Protein AF-A0A7W1SU39-F1 (afdb_monomer_lite)

Secondary structure (DSSP, 8-state):
---PPP-PPPPS-SSSTTS----TTSSSTTTTTTTTS-SHHHHHHHHHHHHHHHHHHHHHH-GGG--TTHHHHHHHHHHHIIIIITHHHHHHHHHHHHTT---HHHHHHHHHHHHHHHHHHHHHHSGGGSTT------SS-----GGG---HHHHHHHHHHHHHHHHHHHHT-STTHHHHHHHHHHHHHHHHHHHHHHHHHHHHHHHHTT--HHHHHHHHHHHHHHT-TTTHHHHHHHHHHHHHHHHHHTT----SHHHHHHHTT----PPPIIIIIS-S--------PPP----S-----------------

Foldseek 3Di:
DDDDDDDDDDDPPPPPPPDDDDPPPPPPVPVVPPLPDDLPVLVVLLVLLCVLLVVLLCCQPDLVNQAQCNLVSLLVSLVCSLVVSLVVLLVVLVVCVVVVFFFLSVLLNVLLCLLSVLQVCLCPPAPCVGGPDTDDDDPDDDPDQLSNDRSSSLSSVSSSLQSLLVSLLSVQDFPLSVVLSVVNGVVRRVLVVVLLVVLVVQLCVCVVVVNDNSRSSSRSSVSSSVSNCSVVSSCSSVVQVVVQVVCVVVVHHDDHNVCVVVVVPDPDDDDDCQVTVDVNDDDDPDDDDDDPPCPPDDDDDDDDDDDDDDDDD

Radius of gyration: 33.9 Å; chains: 1; bounding box: 88×56×112 Å

Structure (mmCIF, N/CA/C/O backbone):
data_AF-A0A7W1SU39-F1
#
_entry.id   AF-A0A7W1SU39-F1
#
loop_
_atom_site.group_PDB
_atom_site.id
_atom_site.type_symbol
_atom_site.label_atom_id
_atom_site.label_alt_id
_atom_site.label_comp_id
_atom_site.label_asym_id
_atom_site.label_entity_id
_atom_site.label_seq_id
_atom_site.pdbx_PDB_ins_code
_atom_site.Cartn_x
_atom_site.Cartn_y
_atom_site.Cartn_z
_atom_site.occupancy
_atom_site.B_iso_or_equiv
_atom_site.auth_seq_id
_atom_site.auth_comp_id
_atom_site.auth_asym_id
_atom_site.auth_atom_id
_atom_site.pdbx_PDB_model_num
ATOM 1 N N . MET A 1 1 ? -44.848 -25.360 27.909 1.00 37.50 1 MET A N 1
ATOM 2 C CA . MET A 1 1 ? -45.010 -25.822 26.515 1.00 37.50 1 MET A CA 1
ATOM 3 C C . MET A 1 1 ? -45.671 -24.681 25.751 1.00 37.50 1 MET A C 1
ATOM 5 O O . MET A 1 1 ? -46.805 -24.371 26.077 1.00 37.50 1 MET A O 1
ATOM 9 N N . THR A 1 2 ? -44.913 -23.779 25.107 1.00 33.47 2 THR A N 1
ATOM 10 C CA . THR A 1 2 ? -44.584 -23.793 23.651 1.00 33.47 2 THR A CA 1
ATOM 11 C C . THR A 1 2 ? -45.838 -24.013 22.781 1.00 33.47 2 THR A C 1
ATOM 13 O O . THR A 1 2 ? -46.543 -24.984 23.004 1.00 33.47 2 THR A O 1
ATOM 16 N N . ALA A 1 3 ? -46.211 -23.180 21.800 1.00 34.00 3 ALA A N 1
ATOM 17 C CA . ALA A 1 3 ? -45.408 -22.365 20.887 1.00 34.00 3 ALA A CA 1
ATOM 18 C C . ALA A 1 3 ? -46.186 -21.162 20.288 1.00 34.00 3 ALA A C 1
ATOM 20 O O . ALA A 1 3 ? -47.413 -21.167 20.216 1.00 34.00 3 ALA A O 1
ATOM 21 N N . GLN A 1 4 ? -45.422 -20.158 19.842 1.00 38.84 4 GLN A N 1
ATOM 22 C CA . GLN A 1 4 ? -45.818 -19.022 18.998 1.00 38.84 4 GLN A CA 1
ATOM 23 C C . GLN A 1 4 ? -45.916 -19.405 17.500 1.00 38.84 4 GLN A C 1
ATOM 25 O O . GLN A 1 4 ? -45.365 -20.434 17.106 1.00 38.84 4 GLN A O 1
ATOM 30 N N . PRO A 1 5 ? -46.582 -18.572 16.668 1.00 41.00 5 PRO A N 1
ATOM 31 C CA . PRO A 1 5 ? -46.883 -18.849 15.263 1.00 41.00 5 PRO A CA 1
ATOM 32 C C . PRO A 1 5 ? -45.758 -18.468 14.284 1.00 41.00 5 PRO A C 1
ATOM 34 O O . PRO A 1 5 ? -44.927 -17.603 14.555 1.00 41.00 5 PRO A O 1
ATOM 37 N N . MET A 1 6 ? -45.792 -19.116 13.116 1.00 39.16 6 MET A N 1
ATOM 38 C CA . MET A 1 6 ? -44.938 -18.884 11.948 1.00 39.16 6 MET A CA 1
ATOM 39 C C . MET A 1 6 ? -45.165 -17.493 11.338 1.00 39.16 6 MET A C 1
ATOM 41 O O . MET A 1 6 ? -46.281 -17.158 10.946 1.00 39.16 6 MET A O 1
ATOM 45 N N . THR A 1 7 ? -44.083 -16.742 11.140 1.00 35.97 7 THR A N 1
ATOM 46 C CA . THR A 1 7 ? -43.992 -15.693 10.118 1.00 35.97 7 THR A CA 1
ATOM 47 C C . THR A 1 7 ? -42.809 -16.004 9.208 1.00 35.97 7 THR A C 1
ATOM 49 O O . THR A 1 7 ? -41.657 -16.065 9.632 1.00 35.97 7 THR A O 1
ATOM 52 N N . ALA A 1 8 ? -43.126 -16.269 7.942 1.00 38.09 8 ALA A N 1
ATOM 53 C CA . ALA A 1 8 ? -42.170 -16.517 6.878 1.00 38.09 8 ALA A CA 1
ATOM 54 C C . ALA A 1 8 ? -41.384 -15.233 6.562 1.00 38.09 8 ALA A C 1
ATOM 56 O O . ALA A 1 8 ? -41.978 -14.191 6.284 1.00 38.09 8 ALA A O 1
ATOM 57 N N . GLN A 1 9 ? -40.053 -15.314 6.597 1.00 36.25 9 GLN A N 1
ATOM 58 C CA . GLN A 1 9 ? -39.165 -14.302 6.027 1.00 36.25 9 GLN A CA 1
ATOM 59 C C . GLN A 1 9 ? -38.840 -14.658 4.567 1.00 36.25 9 GLN A C 1
ATOM 61 O O . GLN A 1 9 ? -38.656 -15.840 4.268 1.00 36.25 9 GLN A O 1
ATOM 66 N N . PRO A 1 10 ? -38.720 -13.671 3.663 1.00 37.91 10 PRO A N 1
ATOM 67 C CA . PRO A 1 10 ? -38.223 -13.905 2.315 1.00 37.91 10 PRO A CA 1
ATOM 68 C C . PRO A 1 10 ? -36.715 -14.201 2.350 1.00 37.91 10 PRO A C 1
ATOM 70 O O . PRO A 1 10 ? -35.937 -13.528 3.032 1.00 37.91 10 PRO A O 1
ATOM 73 N N . THR A 1 11 ? -36.318 -15.244 1.630 1.00 35.75 11 THR A N 1
ATOM 74 C CA . THR A 1 11 ? -34.966 -15.804 1.551 1.00 35.75 11 THR A CA 1
ATOM 75 C C . THR A 1 11 ? -34.014 -14.880 0.789 1.00 35.75 11 THR A C 1
ATOM 77 O O . THR A 1 11 ? -34.265 -14.518 -0.356 1.00 35.75 11 THR A O 1
ATOM 80 N N . LYS A 1 12 ? -32.887 -14.531 1.419 1.00 39.50 12 LYS A N 1
ATOM 81 C CA . LYS A 1 12 ? -31.779 -13.709 0.889 1.00 39.50 12 LYS A CA 1
ATOM 82 C C . LYS A 1 12 ? -30.912 -14.412 -0.180 1.00 39.50 12 LYS A C 1
ATOM 84 O O . LYS A 1 12 ? -29.760 -14.038 -0.353 1.00 39.50 12 LYS A O 1
ATOM 89 N N . ASP A 1 13 ? -31.434 -15.415 -0.879 1.00 40.03 13 ASP A N 1
ATOM 90 C CA . ASP A 1 13 ? -30.600 -16.391 -1.604 1.00 40.03 13 ASP A CA 1
ATOM 91 C C . ASP A 1 13 ? -30.455 -16.132 -3.119 1.00 40.03 13 ASP A C 1
ATOM 93 O O . ASP A 1 13 ? -29.700 -16.821 -3.794 1.00 40.03 13 ASP A O 1
ATOM 97 N N . GLU A 1 14 ? -31.128 -15.121 -3.685 1.00 42.22 14 GLU A N 1
ATOM 98 C CA . GLU A 1 14 ? -31.076 -14.869 -5.142 1.00 42.22 14 GLU A CA 1
ATOM 99 C C . GLU A 1 14 ? -30.127 -13.742 -5.582 1.00 42.22 14 GLU A C 1
ATOM 101 O O . GLU A 1 14 ? -29.794 -13.646 -6.761 1.00 42.22 14 GLU A O 1
ATOM 106 N N . SER A 1 15 ? -29.617 -12.910 -4.669 1.00 37.06 15 SER A N 1
ATOM 107 C CA . SER A 1 15 ? -28.679 -11.829 -5.028 1.00 37.06 15 SER A CA 1
ATOM 108 C C . SER A 1 15 ? -27.195 -12.227 -4.999 1.00 37.06 15 SER A C 1
ATOM 110 O O . SER A 1 15 ? -26.357 -11.437 -5.431 1.00 37.06 15 SER A O 1
ATOM 112 N N . ASP A 1 16 ? -26.865 -13.440 -4.544 1.00 37.00 16 ASP A N 1
ATOM 113 C CA . ASP A 1 16 ? -25.484 -13.950 -4.459 1.00 37.00 16 ASP A CA 1
ATOM 114 C C . ASP A 1 16 ? -25.064 -14.820 -5.665 1.00 37.00 16 ASP A C 1
ATOM 116 O O . ASP A 1 16 ? -23.914 -15.252 -5.750 1.00 37.00 16 ASP A O 1
ATOM 120 N N . LEU A 1 17 ? -25.947 -15.042 -6.647 1.00 39.97 17 LEU A N 1
ATOM 121 C CA . LEU A 1 17 ? -25.702 -15.996 -7.741 1.00 39.97 17 LEU A CA 1
ATOM 122 C C . LEU A 1 17 ? -25.043 -15.403 -9.003 1.00 39.97 17 LEU A C 1
ATOM 124 O O . LEU A 1 17 ? -24.878 -16.105 -9.998 1.00 39.97 17 LEU A O 1
ATOM 128 N N . ALA A 1 18 ? -24.632 -14.131 -8.988 1.00 33.94 18 ALA A N 1
ATOM 129 C CA . ALA A 1 18 ? -24.076 -13.465 -10.171 1.00 33.94 18 ALA A CA 1
ATOM 130 C C . ALA A 1 18 ? -22.712 -12.791 -9.954 1.00 33.94 18 ALA A C 1
ATOM 132 O O . ALA A 1 18 ? -22.425 -11.799 -10.610 1.00 33.94 18 ALA A O 1
ATOM 133 N N . ILE A 1 19 ? -21.840 -13.317 -9.085 1.00 38.50 19 ILE A N 1
ATOM 134 C CA . ILE A 1 19 ? -20.383 -13.114 -9.197 1.00 38.50 19 ILE A CA 1
ATOM 135 C C . ILE A 1 19 ? -19.704 -14.437 -8.830 1.00 38.50 19 ILE A C 1
ATOM 137 O O . ILE A 1 19 ? -19.861 -14.933 -7.719 1.00 38.50 19 ILE A O 1
ATOM 141 N N . GLY A 1 20 ? -18.985 -15.007 -9.801 1.00 32.09 20 GLY A N 1
ATOM 142 C CA . GLY A 1 20 ? -18.382 -16.337 -9.761 1.00 32.09 20 GLY A CA 1
ATOM 143 C C . GLY A 1 20 ? -17.690 -16.690 -8.444 1.00 32.09 20 GLY A C 1
ATOM 144 O O . GLY A 1 20 ? -16.955 -15.896 -7.854 1.00 32.09 20 GLY A O 1
ATOM 145 N N . GLY A 1 21 ? -17.962 -17.919 -8.010 1.00 37.94 21 GLY A N 1
ATOM 146 C CA . GLY A 1 21 ? -17.537 -18.481 -6.746 1.00 37.94 21 GLY A CA 1
ATOM 147 C C . GLY A 1 21 ? -16.024 -18.582 -6.600 1.00 37.94 21 GLY A C 1
ATOM 148 O O . GLY A 1 21 ? -15.355 -19.280 -7.352 1.00 37.94 21 GLY A O 1
ATOM 149 N N . VAL A 1 22 ? -15.531 -17.974 -5.528 1.00 38.66 22 VAL A N 1
ATOM 150 C CA . VAL A 1 22 ? -14.623 -18.637 -4.593 1.00 38.66 22 VAL A CA 1
ATOM 151 C C . VAL A 1 22 ? -15.159 -18.306 -3.206 1.00 38.66 22 VAL A C 1
ATOM 153 O O . VAL A 1 22 ? -15.256 -17.145 -2.807 1.00 38.66 22 VAL A O 1
ATOM 156 N N . THR A 1 23 ? -15.572 -19.342 -2.490 1.00 37.38 23 THR A N 1
ATOM 157 C CA . THR A 1 23 ? -16.012 -19.317 -1.096 1.00 37.38 23 THR A CA 1
ATOM 158 C C . THR A 1 23 ? -15.025 -18.535 -0.222 1.00 37.38 23 THR A C 1
ATOM 160 O O . THR A 1 23 ? -13.983 -19.047 0.179 1.00 37.38 23 THR A O 1
ATOM 163 N N . ARG A 1 24 ? -15.391 -17.294 0.128 1.00 40.69 24 ARG A N 1
ATOM 164 C CA . ARG A 1 24 ? -14.678 -16.387 1.056 1.00 40.69 24 ARG A CA 1
ATOM 165 C C . ARG A 1 24 ? -14.574 -16.899 2.503 1.00 40.69 24 ARG A C 1
ATOM 167 O O . ARG A 1 24 ? -14.082 -16.179 3.364 1.00 40.69 24 ARG A O 1
ATOM 174 N N . ALA A 1 25 ? -15.029 -18.117 2.781 1.00 36.69 25 ALA A N 1
ATOM 175 C CA . ALA A 1 25 ? -15.133 -18.663 4.128 1.00 36.69 25 ALA A CA 1
ATOM 176 C C . ALA A 1 25 ? -13.887 -19.433 4.610 1.00 36.69 25 ALA A C 1
ATOM 178 O O . ALA A 1 25 ? -13.848 -19.796 5.775 1.00 36.69 25 ALA A O 1
ATOM 179 N N . SER A 1 26 ? -12.866 -19.668 3.771 1.00 32.56 26 SER A N 1
ATOM 180 C CA . SER A 1 26 ? -11.754 -20.570 4.142 1.00 32.56 26 SER A CA 1
ATOM 181 C C . SER A 1 26 ? -10.351 -19.945 4.211 1.00 32.56 26 SER A C 1
ATOM 183 O O . SER A 1 26 ? -9.413 -20.655 4.552 1.00 32.56 26 SER A O 1
ATOM 185 N N . CYS A 1 27 ? -10.158 -18.654 3.915 1.00 36.34 27 CYS A N 1
ATOM 186 C CA . CYS A 1 27 ? -8.804 -18.065 3.848 1.00 36.34 27 CYS A CA 1
ATOM 187 C C . CYS A 1 27 ? -8.450 -17.113 5.010 1.00 36.34 27 CYS A C 1
ATOM 189 O O . CYS A 1 27 ? -7.327 -16.619 5.072 1.00 36.34 27 CYS A O 1
ATOM 191 N N . GLY A 1 28 ? -9.381 -16.853 5.936 1.00 36.59 28 GLY A N 1
ATOM 192 C CA . GLY A 1 28 ? -9.089 -16.089 7.159 1.00 36.59 28 GLY A CA 1
ATOM 193 C C . GLY A 1 28 ? -8.392 -16.933 8.234 1.00 36.59 28 GLY A C 1
ATOM 194 O O . GLY A 1 28 ? -7.412 -16.497 8.826 1.00 36.59 28 GLY A O 1
ATOM 195 N N . ASP A 1 29 ? -8.825 -18.186 8.398 1.00 32.59 29 ASP A N 1
ATOM 196 C CA . ASP A 1 29 ? -8.450 -19.038 9.539 1.00 32.59 29 ASP A CA 1
ATOM 197 C C . ASP A 1 29 ? -7.005 -19.573 9.512 1.00 32.59 29 ASP A C 1
ATOM 199 O O . ASP A 1 29 ? -6.487 -20.025 10.534 1.00 32.59 29 ASP A O 1
ATOM 203 N N . CYS A 1 30 ? -6.312 -19.540 8.369 1.00 36.84 30 CYS A N 1
ATOM 204 C CA . CYS A 1 30 ? -4.942 -20.063 8.279 1.00 36.84 30 CYS A CA 1
ATOM 205 C C . CYS A 1 30 ? -3.875 -19.013 8.626 1.00 36.84 30 CYS A C 1
ATOM 207 O O . CYS A 1 30 ? -2.783 -19.374 9.061 1.00 36.84 30 CYS A O 1
ATOM 209 N N . VAL A 1 31 ? -4.182 -17.722 8.458 1.00 44.19 31 VAL A N 1
ATOM 210 C CA . VAL A 1 31 ? -3.251 -16.618 8.755 1.00 44.19 31 VAL A CA 1
ATOM 211 C C . VAL A 1 31 ? -3.352 -16.179 10.221 1.00 44.19 31 VAL A C 1
ATOM 213 O O . VAL A 1 31 ? -2.388 -15.649 10.773 1.00 44.19 31 VAL A O 1
ATOM 216 N N . ASP A 1 32 ? -4.452 -16.514 10.897 1.00 38.34 32 ASP A N 1
ATOM 217 C CA . ASP A 1 32 ? -4.626 -16.297 12.337 1.00 38.34 32 ASP A CA 1
ATOM 218 C C . ASP A 1 32 ? -3.711 -17.181 13.214 1.00 38.34 32 ASP A C 1
ATOM 220 O O . ASP A 1 32 ? -3.541 -16.902 14.401 1.00 38.34 32 ASP A O 1
ATOM 224 N N . ARG A 1 33 ? -3.054 -18.221 12.668 1.00 33.88 33 ARG A N 1
ATOM 225 C CA . ARG A 1 33 ? -2.246 -19.156 13.481 1.00 33.88 33 ARG A CA 1
ATOM 226 C C . ARG A 1 33 ? -0.765 -18.778 13.652 1.00 33.88 33 ARG A C 1
ATOM 228 O O . ARG A 1 33 ? -0.115 -19.346 14.524 1.00 33.88 33 ARG A O 1
ATOM 235 N N . GLU A 1 34 ? -0.242 -17.796 12.911 1.00 39.94 34 GLU A N 1
ATOM 236 C CA . GLU A 1 34 ? 1.153 -17.318 13.065 1.00 39.94 34 GLU A CA 1
ATOM 237 C C . GLU A 1 34 ? 1.289 -15.838 13.480 1.00 39.94 34 GLU A C 1
ATOM 239 O O . GLU A 1 34 ? 2.396 -15.370 13.737 1.00 39.94 34 GLU A O 1
ATOM 244 N N . GLN A 1 35 ? 0.190 -15.086 13.625 1.00 46.78 35 GLN A N 1
ATOM 245 C CA . GLN A 1 35 ? 0.226 -13.649 13.968 1.00 46.78 35 GLN A CA 1
ATOM 246 C C . GLN A 1 35 ? 0.173 -13.340 15.478 1.00 46.78 35 GLN A C 1
ATOM 248 O O . GLN A 1 35 ? -0.056 -12.200 15.880 1.00 46.78 35 GLN A O 1
ATOM 253 N N . GLY A 1 36 ? 0.422 -14.346 16.323 1.00 33.28 36 GLY A N 1
ATOM 254 C CA . GLY A 1 36 ? 0.529 -14.210 17.781 1.00 33.28 36 GLY A CA 1
ATOM 255 C C . GLY A 1 36 ? 1.959 -14.045 18.320 1.00 33.28 36 GLY A C 1
ATOM 256 O O . GLY A 1 36 ? 2.147 -14.099 19.533 1.00 33.28 36 GLY A O 1
ATOM 257 N N . GLY A 1 37 ? 2.973 -13.884 17.462 1.00 36.09 37 GLY A N 1
ATOM 258 C CA . GLY A 1 37 ? 4.386 -13.844 17.862 1.00 36.09 37 GLY A CA 1
ATOM 259 C C . GLY A 1 37 ? 5.096 -12.550 17.465 1.00 36.09 37 GLY A C 1
ATOM 260 O O . GLY A 1 37 ? 5.629 -12.468 16.367 1.00 36.09 37 GLY A O 1
ATOM 261 N N . THR A 1 38 ? 5.121 -11.582 18.390 1.00 46.47 38 THR A N 1
ATOM 262 C CA . THR A 1 38 ? 5.973 -10.370 18.434 1.00 46.47 38 THR A CA 1
ATOM 263 C C . THR A 1 38 ? 5.832 -9.408 17.235 1.00 46.47 38 THR A C 1
ATOM 265 O O . THR A 1 38 ? 6.175 -9.741 16.117 1.00 46.47 38 THR A O 1
ATOM 268 N N . GLU A 1 39 ? 5.418 -8.149 17.435 1.00 60.91 39 GLU A N 1
ATOM 269 C CA . GLU A 1 39 ? 5.413 -7.088 16.389 1.00 60.91 39 GLU A CA 1
ATOM 270 C C . GLU A 1 39 ? 6.833 -6.704 15.891 1.00 60.91 39 GLU A C 1
ATOM 272 O O . GLU A 1 39 ? 7.033 -6.034 14.870 1.00 60.91 39 GLU A O 1
ATOM 277 N N . GLU A 1 40 ? 7.847 -7.139 16.633 1.00 63.06 40 GLU A N 1
ATOM 278 C CA . GLU A 1 40 ? 9.258 -6.795 16.492 1.00 63.06 40 GLU A CA 1
ATOM 279 C C . GLU A 1 40 ? 9.943 -7.205 15.162 1.00 63.06 40 GLU A C 1
ATOM 281 O O . GLU A 1 40 ? 10.687 -6.379 14.617 1.00 63.06 40 GLU A O 1
ATOM 286 N N . PRO A 1 41 ? 9.698 -8.389 14.554 1.00 78.62 41 PRO A N 1
ATOM 287 C CA . PRO A 1 41 ? 10.324 -8.790 13.301 1.00 78.62 41 PRO A CA 1
ATOM 288 C C . PRO A 1 41 ? 9.772 -8.002 12.104 1.00 78.62 41 PRO A C 1
ATOM 290 O O . PRO A 1 41 ? 10.544 -7.636 11.214 1.00 78.62 41 PRO A O 1
ATOM 293 N N . LEU A 1 42 ? 8.476 -7.659 12.089 1.00 76.81 42 LEU A N 1
ATOM 294 C CA . LEU A 1 42 ? 7.869 -6.876 11.006 1.00 76.81 42 LEU A CA 1
ATOM 295 C C . LEU A 1 42 ? 8.313 -5.409 11.068 1.00 76.81 42 LEU A C 1
ATOM 297 O O . LEU A 1 42 ? 8.700 -4.835 10.047 1.00 76.81 42 LEU A O 1
ATOM 301 N N . ARG A 1 43 ? 8.360 -4.832 12.278 1.00 83.94 43 ARG A N 1
ATOM 302 C CA . ARG A 1 43 ? 8.914 -3.491 12.513 1.00 83.94 43 ARG A CA 1
ATOM 303 C C . ARG A 1 43 ? 10.380 -3.408 12.092 1.00 83.94 43 ARG A C 1
ATOM 305 O O . ARG A 1 43 ? 10.759 -2.472 11.389 1.00 83.94 43 ARG A O 1
ATOM 312 N N . ARG A 1 44 ? 11.208 -4.382 12.487 1.00 88.56 44 ARG A N 1
ATOM 313 C CA . ARG A 1 44 ? 12.633 -4.430 12.117 1.00 88.56 44 ARG A CA 1
ATOM 314 C C . ARG A 1 44 ? 12.810 -4.503 10.603 1.00 88.56 44 ARG A C 1
ATOM 316 O O . ARG A 1 44 ? 13.611 -3.753 10.052 1.00 88.56 44 ARG A O 1
ATOM 323 N N . ARG A 1 45 ? 12.035 -5.353 9.925 1.00 89.56 45 ARG A N 1
ATOM 324 C CA . ARG A 1 45 ? 12.067 -5.469 8.462 1.00 89.56 45 ARG A CA 1
ATOM 325 C C . ARG A 1 45 ? 11.665 -4.167 7.775 1.00 89.56 45 ARG A C 1
ATOM 327 O O . ARG A 1 45 ? 12.366 -3.737 6.866 1.00 89.56 45 ARG A O 1
ATOM 334 N N . LEU A 1 46 ? 10.596 -3.514 8.238 1.00 89.31 46 LEU A N 1
ATOM 335 C CA . LEU A 1 46 ? 10.159 -2.216 7.716 1.00 89.31 46 LEU A CA 1
ATOM 336 C C . LEU A 1 46 ? 11.246 -1.147 7.873 1.00 89.31 46 LEU A C 1
ATOM 338 O O . LEU A 1 46 ? 11.512 -0.415 6.923 1.00 89.31 46 LEU A O 1
ATOM 342 N N . ILE A 1 47 ? 11.891 -1.067 9.041 1.00 91.94 47 ILE A N 1
ATOM 343 C CA . ILE A 1 47 ? 12.979 -0.109 9.288 1.00 91.94 47 ILE A CA 1
ATOM 344 C C . ILE A 1 47 ? 14.143 -0.364 8.329 1.00 91.94 47 ILE A C 1
ATOM 346 O O . ILE A 1 47 ? 14.618 0.579 7.705 1.00 91.94 47 ILE A O 1
ATOM 350 N N . ILE A 1 48 ? 14.563 -1.623 8.160 1.00 93.06 48 ILE A N 1
ATOM 351 C CA . ILE A 1 48 ? 15.656 -1.985 7.245 1.00 93.06 48 ILE A CA 1
ATOM 352 C C . ILE A 1 48 ? 15.293 -1.610 5.802 1.00 93.06 48 ILE A C 1
ATOM 354 O O . ILE A 1 48 ? 16.053 -0.907 5.145 1.00 93.06 48 ILE A O 1
ATOM 358 N N . VAL A 1 49 ? 14.117 -2.015 5.314 1.00 91.81 49 VAL A N 1
ATOM 359 C CA . VAL A 1 49 ? 13.684 -1.723 3.935 1.00 91.81 49 VAL A CA 1
ATOM 360 C C . VAL A 1 49 ? 13.553 -0.222 3.700 1.00 91.81 49 VAL A C 1
ATOM 362 O O . VAL A 1 49 ? 14.007 0.275 2.675 1.00 91.81 49 VAL A O 1
ATOM 365 N N . THR A 1 50 ? 13.004 0.520 4.661 1.00 92.69 50 THR A N 1
ATOM 366 C CA . THR A 1 50 ? 12.894 1.982 4.568 1.00 92.69 50 THR A CA 1
ATOM 367 C C . THR A 1 50 ? 14.274 2.640 4.569 1.00 92.69 50 THR A C 1
ATOM 369 O O . THR A 1 50 ? 14.513 3.549 3.779 1.00 92.69 50 THR A O 1
ATOM 372 N N . ALA A 1 51 ? 15.209 2.157 5.391 1.00 94.62 51 ALA A N 1
ATOM 373 C CA . ALA A 1 51 ? 16.585 2.649 5.418 1.00 94.62 51 ALA A CA 1
ATOM 374 C C . ALA A 1 51 ? 17.332 2.395 4.098 1.00 94.62 51 ALA A C 1
ATOM 376 O O . ALA A 1 51 ? 18.173 3.205 3.724 1.00 94.62 51 ALA A O 1
ATOM 377 N N . LEU A 1 52 ? 17.008 1.318 3.373 1.00 92.44 52 LEU A N 1
ATOM 378 C CA . LEU A 1 52 ? 17.526 1.066 2.023 1.00 92.44 52 LEU A CA 1
ATOM 379 C C . LEU A 1 52 ? 16.806 1.912 0.959 1.00 92.44 52 LEU A C 1
ATOM 381 O O . LEU A 1 52 ? 17.445 2.403 0.031 1.00 92.44 52 LEU A O 1
ATOM 385 N N . ALA A 1 53 ? 15.491 2.101 1.086 1.00 91.75 53 ALA A N 1
ATOM 386 C CA . ALA A 1 53 ? 14.673 2.796 0.094 1.00 91.75 53 ALA A CA 1
ATOM 387 C C . ALA A 1 53 ? 14.871 4.318 0.103 1.00 91.75 53 ALA A C 1
ATOM 389 O O . ALA A 1 53 ? 14.900 4.934 -0.961 1.00 91.75 53 ALA A O 1
ATOM 390 N N . VAL A 1 54 ? 15.030 4.935 1.280 1.00 93.44 54 VAL A N 1
ATOM 391 C CA . VAL A 1 54 ? 15.171 6.396 1.421 1.00 93.44 54 VAL A CA 1
ATOM 392 C C . VAL A 1 54 ? 16.372 6.940 0.636 1.00 93.44 54 VAL A C 1
ATOM 394 O O . VAL A 1 54 ? 16.164 7.856 -0.159 1.00 93.44 54 VAL A O 1
ATOM 397 N N . PRO A 1 55 ? 17.597 6.390 0.759 1.00 90.81 55 PRO A N 1
ATOM 398 C CA . PRO A 1 55 ? 18.735 6.844 -0.038 1.00 90.81 55 PRO A CA 1
ATOM 399 C C . PRO A 1 55 ? 18.489 6.740 -1.545 1.00 90.81 55 PRO A C 1
ATOM 401 O O . PRO A 1 55 ? 18.794 7.682 -2.270 1.00 90.81 55 PRO A O 1
ATOM 404 N N . VAL A 1 56 ? 17.889 5.639 -2.017 1.00 88.94 56 VAL A N 1
ATOM 405 C CA . VAL A 1 56 ? 17.556 5.444 -3.441 1.00 88.94 56 VAL A CA 1
ATOM 406 C C . VAL A 1 56 ? 16.568 6.507 -3.922 1.00 88.94 56 VAL A C 1
ATOM 408 O O . VAL A 1 56 ? 16.730 7.066 -5.010 1.00 88.94 56 VAL A O 1
ATOM 411 N N . LEU A 1 57 ? 15.558 6.819 -3.106 1.00 88.38 57 LEU A N 1
ATOM 412 C CA . LEU A 1 57 ? 14.561 7.838 -3.419 1.00 88.38 57 LEU A CA 1
ATOM 413 C C . LEU A 1 57 ? 15.186 9.235 -3.484 1.00 88.38 57 LEU A C 1
ATOM 415 O O . LEU A 1 57 ? 14.917 9.987 -4.418 1.00 88.38 57 LEU A O 1
ATOM 419 N N . VAL A 1 58 ? 16.058 9.557 -2.528 1.00 88.31 58 VAL A N 1
ATOM 420 C CA . VAL A 1 58 ? 16.783 10.834 -2.477 1.00 88.31 58 VAL A CA 1
ATOM 421 C C . VAL A 1 58 ? 17.719 10.976 -3.678 1.00 88.31 58 VAL A C 1
ATOM 423 O O . VAL A 1 58 ? 17.688 12.007 -4.343 1.00 88.31 58 VAL A O 1
ATOM 426 N N . LEU A 1 59 ? 18.483 9.933 -4.017 1.00 84.38 59 LEU A N 1
ATOM 427 C CA . LEU A 1 59 ? 19.333 9.888 -5.217 1.00 84.38 59 LEU A CA 1
ATOM 428 C C . LEU A 1 59 ? 18.526 10.061 -6.515 1.00 84.38 59 LEU A C 1
ATOM 430 O O . LEU A 1 59 ? 19.007 10.664 -7.473 1.00 84.38 59 LEU A O 1
ATOM 434 N N . SER A 1 60 ? 17.289 9.557 -6.541 1.00 77.88 60 SER A N 1
ATOM 435 C CA . SER A 1 60 ? 16.393 9.685 -7.697 1.00 77.88 60 SER A CA 1
ATOM 436 C C . SER A 1 60 ? 15.757 11.076 -7.812 1.00 77.88 60 SER A C 1
ATOM 438 O O . SER A 1 60 ? 15.467 11.515 -8.921 1.00 77.88 60 SER A O 1
ATOM 440 N N . MET A 1 61 ? 15.537 11.775 -6.694 1.00 81.50 61 MET A N 1
ATOM 441 C CA . MET A 1 61 ? 14.924 13.112 -6.668 1.00 81.50 61 MET A CA 1
ATOM 442 C C . MET A 1 61 ? 15.931 14.255 -6.777 1.00 81.50 61 MET A C 1
ATOM 444 O O . MET A 1 61 ? 15.581 15.317 -7.289 1.00 81.50 61 MET A O 1
ATOM 448 N N . VAL A 1 62 ? 17.163 14.070 -6.296 1.00 81.94 62 VAL A N 1
ATOM 449 C CA . VAL A 1 62 ? 18.172 15.132 -6.275 1.00 81.94 62 VAL A CA 1
ATOM 450 C C . VAL A 1 62 ? 19.190 14.913 -7.400 1.00 81.94 62 VAL A C 1
ATOM 452 O O . VAL A 1 62 ? 20.152 14.165 -7.216 1.00 81.94 62 VAL A O 1
ATOM 455 N N . PRO A 1 63 ? 19.046 15.596 -8.555 1.00 72.88 63 PRO A N 1
ATOM 456 C CA . PRO A 1 63 ? 19.957 15.427 -9.690 1.00 72.88 63 PRO A CA 1
ATOM 457 C C . PRO A 1 63 ? 21.395 15.869 -9.378 1.00 72.88 63 PRO A C 1
ATOM 459 O O . PRO A 1 63 ? 22.333 15.405 -10.014 1.00 72.88 63 PRO A O 1
ATOM 462 N N . LEU A 1 64 ? 21.585 16.718 -8.360 1.00 68.12 64 LEU A N 1
ATOM 463 C CA . LEU A 1 64 ? 22.901 17.167 -7.890 1.00 68.12 64 LEU A CA 1
ATOM 464 C C . LEU A 1 64 ? 23.720 16.060 -7.199 1.00 68.12 64 LEU A C 1
ATOM 466 O O . LEU A 1 64 ? 24.931 16.203 -7.074 1.00 68.12 64 LEU A O 1
ATOM 470 N N . LEU A 1 65 ? 23.085 14.967 -6.752 1.00 71.38 65 LEU A N 1
ATOM 471 C CA . LEU A 1 65 ? 23.758 13.824 -6.115 1.00 71.38 65 LEU A CA 1
ATOM 472 C C . LEU A 1 65 ? 24.071 12.686 -7.109 1.00 71.38 65 LEU A C 1
ATOM 474 O O . LEU A 1 65 ? 24.540 11.620 -6.706 1.00 71.38 65 LEU A O 1
ATOM 478 N N . GLN A 1 66 ? 23.811 12.876 -8.405 1.00 72.69 66 GLN A N 1
ATOM 479 C CA . GLN A 1 66 ? 23.998 11.837 -9.421 1.00 72.69 66 GLN A CA 1
ATOM 480 C C . GLN A 1 66 ? 25.456 11.780 -9.902 1.00 72.69 66 GLN A C 1
ATOM 482 O O . GLN A 1 66 ? 25.830 12.376 -10.908 1.00 72.69 66 GLN A O 1
ATOM 487 N N . PHE A 1 67 ? 26.290 11.035 -9.174 1.00 78.00 67 PHE A N 1
ATOM 488 C CA . PHE A 1 67 ? 27.669 10.717 -9.573 1.00 78.00 67 PHE A CA 1
ATOM 489 C C . PHE A 1 67 ? 27.709 9.659 -10.685 1.00 78.00 67 PHE A C 1
ATOM 491 O O . PHE A 1 67 ? 26.788 8.865 -10.819 1.00 78.00 67 PHE A O 1
ATOM 498 N N . THR A 1 68 ? 28.809 9.560 -11.430 1.00 75.81 68 THR A N 1
ATOM 499 C CA . THR A 1 68 ? 28.981 8.709 -12.630 1.00 75.81 68 THR A CA 1
ATOM 500 C C . THR A 1 68 ? 28.525 7.236 -12.507 1.00 75.81 68 THR A C 1
ATOM 502 O O . THR A 1 68 ? 28.141 6.648 -13.515 1.00 75.81 68 THR A O 1
ATOM 505 N N . TYR A 1 69 ? 28.475 6.657 -11.296 1.00 79.69 69 TYR A N 1
ATOM 506 C CA . TYR A 1 69 ? 28.043 5.270 -11.021 1.00 79.69 69 TYR A CA 1
ATOM 507 C C . TYR A 1 69 ? 26.796 5.139 -10.122 1.00 79.69 69 TYR A C 1
ATOM 509 O O . TYR A 1 69 ? 26.522 4.065 -9.579 1.00 79.69 69 TYR A O 1
ATOM 517 N N . TRP A 1 70 ? 26.012 6.209 -9.958 1.00 80.25 70 TRP A N 1
ATOM 518 C CA . TRP A 1 70 ? 24.834 6.237 -9.075 1.00 80.25 70 TRP A CA 1
ATOM 519 C C . TRP A 1 70 ? 23.800 5.139 -9.391 1.00 80.25 70 TRP A C 1
ATOM 521 O O . TRP A 1 70 ? 23.128 4.629 -8.493 1.00 80.25 70 TRP A O 1
ATOM 531 N N . GLN A 1 71 ? 23.702 4.748 -10.662 1.00 84.00 71 GLN A N 1
ATOM 532 C CA . GLN A 1 71 ? 22.770 3.743 -11.175 1.00 84.00 71 GLN A CA 1
ATOM 533 C C . GLN A 1 71 ? 23.032 2.352 -10.580 1.00 84.00 71 GLN A C 1
ATOM 535 O O . GLN A 1 71 ? 22.105 1.671 -10.142 1.00 84.00 71 GLN A O 1
ATOM 540 N N . TRP A 1 72 ? 24.306 1.958 -10.506 1.00 84.81 72 TRP A N 1
ATOM 541 C CA . TRP A 1 72 ? 24.735 0.662 -9.980 1.00 84.81 72 TRP A CA 1
ATOM 542 C C . TRP A 1 72 ? 24.572 0.587 -8.465 1.00 84.81 72 TRP A C 1
ATOM 544 O O . TRP A 1 72 ? 24.109 -0.425 -7.946 1.00 84.81 72 TRP A O 1
ATOM 554 N N . ILE A 1 73 ? 24.865 1.685 -7.760 1.00 86.56 73 ILE A N 1
ATOM 555 C CA . ILE A 1 73 ? 24.609 1.803 -6.318 1.00 86.56 73 ILE A CA 1
ATOM 556 C C . ILE A 1 73 ? 23.104 1.697 -6.047 1.00 86.56 73 ILE A C 1
ATOM 558 O O . ILE A 1 73 ? 22.679 0.944 -5.175 1.00 86.56 73 ILE A O 1
ATOM 562 N N . SER A 1 74 ? 22.280 2.390 -6.835 1.00 85.94 74 SER A N 1
ATOM 563 C CA . SER A 1 74 ? 20.822 2.336 -6.697 1.00 85.94 74 SER A CA 1
ATOM 564 C C . SER A 1 74 ? 20.281 0.929 -6.942 1.00 85.94 74 SER A C 1
ATOM 566 O O . SER A 1 74 ? 19.412 0.478 -6.196 1.00 85.94 74 SER A O 1
ATOM 568 N N . LEU A 1 75 ? 20.814 0.201 -7.928 1.00 89.25 75 LEU A N 1
ATOM 569 C CA . LEU A 1 75 ? 20.466 -1.201 -8.159 1.00 89.25 75 LEU A CA 1
ATOM 570 C C . LEU A 1 75 ? 20.901 -2.090 -6.983 1.00 89.25 75 LEU A C 1
ATOM 572 O O . LEU A 1 75 ? 20.110 -2.911 -6.522 1.00 89.25 75 LEU A O 1
ATOM 576 N N . ALA A 1 76 ? 22.115 -1.893 -6.464 1.00 91.38 76 ALA A N 1
ATOM 577 C CA . ALA A 1 76 ? 22.649 -2.648 -5.331 1.00 91.38 76 ALA A CA 1
ATOM 578 C C . ALA A 1 76 ? 21.858 -2.423 -4.032 1.00 91.38 76 ALA A C 1
ATOM 580 O O . ALA A 1 76 ? 21.737 -3.347 -3.234 1.00 91.38 76 ALA A O 1
ATOM 581 N N . LEU A 1 77 ? 21.284 -1.233 -3.826 1.00 90.31 77 LEU A N 1
ATOM 582 C CA . LEU A 1 77 ? 20.391 -0.956 -2.694 1.00 90.31 77 LEU A CA 1
ATOM 583 C C . LEU A 1 77 ? 18.966 -1.472 -2.942 1.00 90.31 77 LEU A C 1
ATOM 585 O O . LEU A 1 77 ? 18.336 -2.025 -2.041 1.00 90.31 77 LEU A O 1
ATOM 589 N N . THR A 1 78 ? 18.448 -1.317 -4.162 1.00 91.69 78 THR A N 1
ATOM 590 C CA . THR A 1 78 ? 17.062 -1.688 -4.495 1.00 91.69 78 THR A CA 1
ATOM 591 C C . THR A 1 78 ? 16.884 -3.202 -4.592 1.00 91.69 78 THR A C 1
ATOM 593 O O . THR A 1 78 ? 15.856 -3.720 -4.165 1.00 91.69 78 THR A O 1
ATOM 596 N N . GLY A 1 79 ? 17.879 -3.932 -5.101 1.00 92.25 79 GLY A N 1
ATOM 597 C CA . GLY A 1 79 ? 17.829 -5.388 -5.257 1.00 92.25 79 GLY A CA 1
ATOM 598 C C . GLY A 1 79 ? 17.496 -6.115 -3.948 1.00 92.25 79 GLY A C 1
ATOM 599 O O . GLY A 1 79 ? 16.473 -6.795 -3.892 1.00 92.25 79 GLY A O 1
ATOM 600 N N . PRO A 1 80 ? 18.273 -5.933 -2.864 1.00 92.38 80 PRO A N 1
ATOM 601 C CA . PRO A 1 80 ? 17.968 -6.512 -1.557 1.00 92.38 80 PRO A CA 1
ATOM 602 C C . PRO A 1 80 ? 16.642 -6.010 -0.974 1.00 92.38 80 PRO A C 1
ATOM 604 O O . PRO A 1 80 ? 15.899 -6.793 -0.383 1.00 92.38 80 PRO A O 1
ATOM 607 N N . ALA A 1 81 ? 16.307 -4.729 -1.159 1.00 90.44 81 ALA A N 1
ATOM 608 C CA . ALA A 1 81 ? 15.039 -4.176 -0.682 1.00 90.44 81 ALA A CA 1
ATOM 609 C C . ALA A 1 81 ? 13.824 -4.853 -1.343 1.00 90.44 81 ALA A C 1
ATOM 611 O O . ALA A 1 81 ? 12.843 -5.145 -0.663 1.00 90.44 81 ALA A O 1
ATOM 612 N N . VAL A 1 82 ? 13.899 -5.171 -2.636 1.00 92.06 82 VAL A N 1
ATOM 613 C CA . VAL A 1 82 ? 12.837 -5.893 -3.348 1.00 92.06 82 VAL A CA 1
ATOM 614 C C . VAL A 1 82 ? 12.888 -7.384 -3.031 1.00 92.06 82 VAL A C 1
ATOM 616 O O . VAL A 1 82 ? 11.933 -7.926 -2.490 1.00 92.06 82 VAL A O 1
ATOM 619 N N . VAL A 1 83 ? 14.016 -8.050 -3.273 1.00 91.69 83 VAL A N 1
ATOM 620 C CA . VAL A 1 83 ? 14.118 -9.513 -3.158 1.00 91.69 83 VAL A CA 1
ATOM 621 C C . VAL A 1 83 ? 13.934 -9.985 -1.714 1.00 91.69 83 VAL A C 1
ATOM 623 O O . VAL A 1 83 ? 13.137 -10.884 -1.453 1.00 91.69 83 VAL A O 1
ATOM 626 N N . TRP A 1 84 ? 14.644 -9.375 -0.760 1.00 90.25 84 TRP A N 1
ATOM 627 C CA . TRP A 1 84 ? 14.522 -9.736 0.652 1.00 90.25 84 TRP A CA 1
ATOM 628 C C . TRP A 1 84 ? 13.404 -8.957 1.334 1.00 90.25 84 TRP A C 1
ATOM 630 O O . TRP A 1 84 ? 12.607 -9.547 2.059 1.00 90.25 84 TRP A O 1
ATOM 640 N N . GLY A 1 85 ? 13.301 -7.645 1.122 1.00 84.19 85 GLY A N 1
ATOM 641 C CA . GLY A 1 85 ? 12.287 -6.834 1.797 1.00 84.19 85 GLY A CA 1
ATOM 642 C C . GLY A 1 85 ? 10.861 -7.233 1.425 1.00 84.19 85 GLY A C 1
ATOM 643 O O . GLY A 1 85 ? 10.057 -7.476 2.326 1.00 84.19 85 GLY A O 1
ATOM 644 N N . ALA A 1 86 ? 10.571 -7.397 0.131 1.00 86.12 86 ALA A N 1
ATOM 645 C CA . ALA A 1 86 ? 9.240 -7.734 -0.376 1.00 86.12 86 ALA A CA 1
ATOM 646 C C . ALA A 1 86 ? 8.947 -9.239 -0.464 1.00 86.12 86 ALA A C 1
ATOM 648 O O . ALA A 1 86 ? 7.866 -9.622 -0.907 1.00 86.12 86 ALA A O 1
ATOM 649 N N . TRP A 1 87 ? 9.830 -10.108 0.038 1.00 88.25 87 TRP A N 1
ATOM 650 C CA . TRP A 1 87 ? 9.583 -11.556 0.100 1.00 88.25 87 TRP A CA 1
ATOM 651 C C . TRP A 1 87 ? 8.186 -11.955 0.630 1.00 88.25 87 TRP A C 1
ATOM 653 O O . TRP A 1 87 ? 7.561 -12.828 0.031 1.00 88.25 87 TRP A O 1
ATOM 663 N N . PRO A 1 88 ? 7.619 -11.320 1.681 1.00 82.81 88 PRO A N 1
ATOM 664 C CA . PRO A 1 88 ? 6.278 -11.662 2.167 1.00 82.81 88 PRO A CA 1
ATOM 665 C C . PRO A 1 88 ? 5.163 -11.316 1.177 1.00 82.81 88 PRO A C 1
ATOM 667 O O . PRO A 1 88 ? 4.112 -11.955 1.198 1.00 82.81 88 PRO A O 1
ATOM 670 N N . LEU A 1 89 ? 5.371 -10.282 0.358 1.00 83.25 89 LEU A N 1
ATOM 671 C CA . LEU A 1 89 ? 4.446 -9.863 -0.694 1.00 83.25 89 LEU A CA 1
ATOM 672 C C . LEU A 1 89 ? 4.513 -10.860 -1.851 1.00 83.25 89 LEU A C 1
ATOM 674 O O . LEU A 1 89 ? 3.482 -11.328 -2.319 1.00 83.25 89 LEU A O 1
ATOM 678 N N . HIS A 1 90 ? 5.725 -11.246 -2.256 1.00 85.62 90 HIS A N 1
ATOM 679 C CA . HIS A 1 90 ? 5.938 -12.229 -3.318 1.00 85.62 90 HIS A CA 1
ATOM 680 C C . HIS A 1 90 ? 5.386 -13.606 -2.956 1.00 85.62 90 HIS A C 1
ATOM 682 O O . HIS A 1 90 ? 4.727 -14.236 -3.779 1.00 85.62 90 HIS A O 1
ATOM 688 N N . HIS A 1 91 ? 5.607 -14.054 -1.719 1.00 85.12 91 HIS A N 1
ATOM 689 C CA . HIS A 1 91 ? 5.092 -15.336 -1.256 1.00 85.12 91 HIS A CA 1
ATOM 690 C C . HIS A 1 91 ? 3.559 -15.353 -1.225 1.00 85.12 91 HIS A C 1
ATOM 692 O O . HIS A 1 91 ? 2.962 -16.290 -1.743 1.00 85.12 91 HIS A O 1
ATOM 698 N N . ALA A 1 92 ? 2.927 -14.305 -0.681 1.00 81.06 92 ALA A N 1
ATOM 699 C CA . ALA A 1 92 ? 1.467 -14.185 -0.661 1.00 81.06 92 ALA A CA 1
ATOM 700 C C . ALA A 1 92 ? 0.876 -14.120 -2.078 1.00 81.06 92 ALA A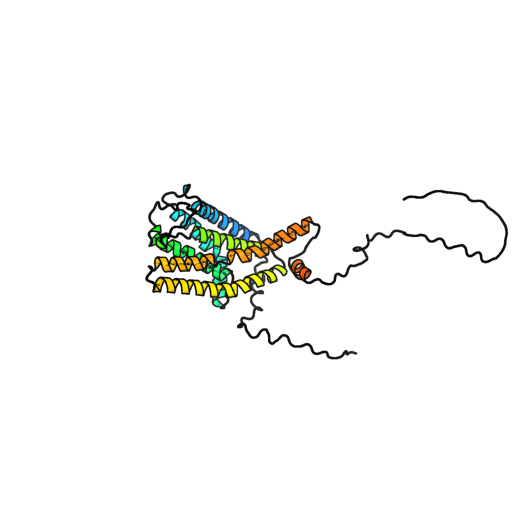 C 1
ATOM 702 O O . ALA A 1 92 ? -0.039 -14.863 -2.408 1.00 81.06 92 ALA A O 1
ATOM 703 N N . ALA A 1 93 ? 1.470 -13.313 -2.960 1.00 84.06 93 ALA A N 1
ATOM 704 C CA . ALA A 1 93 ? 1.070 -13.244 -4.361 1.00 84.06 93 ALA A CA 1
ATOM 705 C C . ALA A 1 93 ? 1.141 -14.616 -5.046 1.00 84.06 93 ALA A C 1
ATOM 707 O O . ALA A 1 93 ? 0.235 -15.000 -5.779 1.00 84.06 93 ALA A O 1
ATOM 708 N N . TRP A 1 94 ? 2.217 -15.366 -4.799 1.00 85.38 94 TRP A N 1
ATOM 709 C CA . TRP A 1 94 ? 2.400 -16.696 -5.367 1.00 85.38 94 TRP A CA 1
ATOM 710 C C . TRP A 1 94 ? 1.358 -17.692 -4.859 1.00 85.38 94 TRP A C 1
ATOM 712 O O . TRP A 1 94 ? 0.840 -18.491 -5.641 1.00 85.38 94 TRP A O 1
ATOM 722 N N . THR A 1 95 ? 1.022 -17.644 -3.569 1.00 82.44 95 THR A N 1
ATOM 723 C CA . THR A 1 95 ? -0.049 -18.475 -3.018 1.00 82.44 95 THR A CA 1
ATOM 724 C C . THR A 1 95 ? -1.407 -18.079 -3.582 1.00 82.44 95 THR A C 1
ATOM 726 O O . THR A 1 95 ? -2.145 -18.961 -4.004 1.00 82.44 95 THR A O 1
ATOM 729 N N . ASP A 1 96 ? -1.723 -16.791 -3.677 1.00 80.81 96 ASP A N 1
ATOM 730 C CA . ASP A 1 96 ? -3.023 -16.312 -4.165 1.00 80.81 96 ASP A CA 1
ATOM 731 C C . ASP A 1 96 ? -3.241 -16.685 -5.637 1.00 80.81 96 ASP A C 1
ATOM 733 O O . ASP A 1 96 ? -4.281 -17.242 -5.999 1.00 80.81 96 ASP A O 1
ATOM 737 N N . LEU A 1 97 ? -2.203 -16.508 -6.462 1.00 81.94 97 LEU A N 1
ATOM 738 C CA . LEU A 1 97 ? -2.192 -16.909 -7.871 1.00 81.94 97 LEU A CA 1
ATOM 739 C C . LEU A 1 97 ? -2.454 -18.407 -8.055 1.00 81.94 97 LEU A C 1
ATOM 741 O O . LEU A 1 97 ? -3.217 -18.784 -8.942 1.00 81.94 97 LEU A O 1
ATOM 745 N N . ARG A 1 98 ? -1.865 -19.269 -7.213 1.00 83.06 98 ARG A N 1
ATOM 746 C CA . ARG A 1 98 ? -2.106 -20.724 -7.275 1.00 83.06 98 ARG A CA 1
ATOM 747 C C . ARG A 1 98 ? -3.553 -21.108 -6.976 1.00 83.06 98 ARG A C 1
ATOM 749 O O . ARG A 1 98 ? -4.002 -22.140 -7.463 1.00 83.06 98 ARG A O 1
ATOM 756 N N . HIS A 1 99 ? -4.269 -20.296 -6.204 1.00 81.56 99 HIS A N 1
ATOM 757 C CA . HIS A 1 99 ? -5.677 -20.519 -5.874 1.00 81.56 99 HIS A CA 1
ATOM 758 C C . HIS A 1 99 ? -6.636 -19.736 -6.787 1.00 81.56 99 HIS A C 1
ATOM 760 O O . HIS A 1 99 ? -7.844 -19.773 -6.574 1.00 81.56 99 HIS A O 1
ATOM 766 N N . GLY A 1 100 ? -6.124 -19.028 -7.803 1.00 76.62 100 GLY A N 1
ATOM 767 C CA . GLY A 1 100 ? -6.937 -18.217 -8.714 1.00 76.62 100 GLY A CA 1
ATOM 768 C C . GLY A 1 100 ? -7.513 -16.948 -8.077 1.00 76.62 100 GLY A C 1
ATOM 769 O O . GLY A 1 100 ? -8.451 -16.365 -8.617 1.00 76.62 100 GLY A O 1
ATOM 770 N N . VAL A 1 101 ? -6.971 -16.510 -6.937 1.00 75.38 101 VAL A N 1
ATOM 771 C CA . VAL A 1 101 ? -7.412 -15.305 -6.227 1.00 75.38 101 VAL A CA 1
ATOM 772 C C . VAL A 1 101 ? -6.453 -14.156 -6.530 1.00 75.38 101 VAL A C 1
ATOM 774 O O . VAL A 1 101 ? -5.244 -14.327 -6.638 1.00 75.38 101 VAL A O 1
ATOM 777 N N . CYS A 1 102 ? -7.011 -12.962 -6.693 1.00 74.94 102 CYS A N 1
ATOM 778 C CA . CYS A 1 102 ? -6.283 -11.741 -7.013 1.00 74.94 102 CYS A CA 1
ATOM 779 C C . CYS A 1 102 ? -6.390 -10.774 -5.831 1.00 74.94 102 CYS A C 1
ATOM 781 O O . CYS A 1 102 ? -7.456 -10.213 -5.580 1.00 74.94 102 CYS A O 1
ATOM 783 N N . THR A 1 103 ? -5.295 -10.592 -5.094 1.00 78.38 103 THR A N 1
ATOM 784 C CA . THR A 1 103 ? -5.233 -9.732 -3.899 1.00 78.38 103 THR A CA 1
ATOM 785 C C . THR A 1 103 ? -4.408 -8.470 -4.147 1.00 78.38 103 THR A C 1
ATOM 787 O O . THR A 1 103 ? -3.699 -8.339 -5.151 1.00 78.38 103 THR A O 1
ATOM 790 N N . ARG A 1 104 ? -4.454 -7.530 -3.193 1.00 78.88 104 ARG A N 1
ATOM 791 C CA . ARG A 1 104 ? -3.608 -6.324 -3.185 1.00 78.88 104 ARG A CA 1
ATOM 792 C C . ARG A 1 104 ? -2.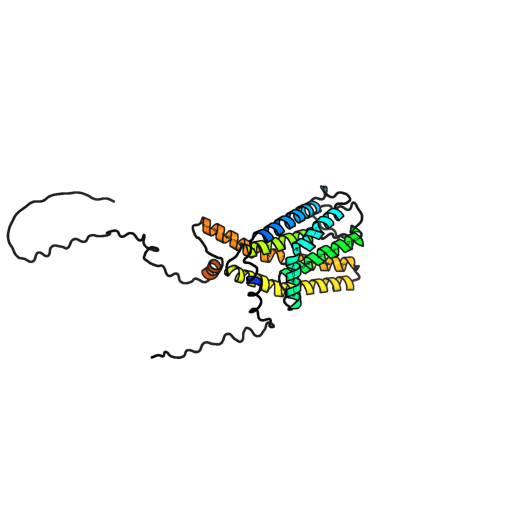118 -6.656 -3.321 1.00 78.88 104 ARG A C 1
ATOM 794 O O . ARG A 1 104 ? -1.397 -5.969 -4.047 1.00 78.88 104 ARG A O 1
ATOM 801 N N . ASP A 1 105 ? -1.673 -7.711 -2.645 1.00 82.19 105 ASP A N 1
ATOM 802 C CA . ASP A 1 105 ? -0.272 -8.132 -2.621 1.00 82.19 105 ASP A CA 1
ATOM 803 C C . ASP A 1 105 ? 0.188 -8.698 -3.965 1.00 82.19 105 ASP A C 1
ATOM 805 O O . ASP A 1 105 ? 1.353 -8.552 -4.338 1.00 82.19 105 ASP A O 1
ATOM 809 N N . THR A 1 106 ? -0.745 -9.262 -4.735 1.00 85.44 106 THR A N 1
ATOM 810 C CA . THR A 1 106 ? -0.479 -9.781 -6.078 1.00 85.44 106 THR A CA 1
ATOM 811 C C . THR A 1 106 ? -0.051 -8.661 -7.026 1.00 85.44 106 THR A C 1
ATOM 813 O O . THR A 1 106 ? 1.005 -8.757 -7.652 1.00 85.44 106 THR A O 1
ATOM 816 N N . LEU A 1 107 ? -0.799 -7.552 -7.082 1.00 83.38 107 LEU A N 1
ATOM 817 C CA . LEU A 1 107 ? -0.449 -6.431 -7.963 1.00 83.38 107 LEU A CA 1
ATOM 818 C C . LEU A 1 107 ? 0.837 -5.727 -7.508 1.00 83.38 107 LEU A C 1
ATOM 820 O O . LEU A 1 107 ? 1.675 -5.373 -8.336 1.00 83.38 107 LEU A O 1
ATOM 824 N N . ALA A 1 108 ? 1.027 -5.570 -6.194 1.00 84.25 108 ALA A N 1
ATOM 825 C CA . ALA A 1 108 ? 2.247 -4.987 -5.636 1.00 84.25 108 ALA A CA 1
ATOM 826 C C . ALA A 1 108 ? 3.491 -5.838 -5.956 1.00 84.25 108 ALA A C 1
ATOM 828 O O . ALA A 1 108 ? 4.531 -5.302 -6.346 1.00 84.25 108 ALA A O 1
ATOM 829 N N . SER A 1 109 ? 3.380 -7.164 -5.846 1.00 89.25 109 SER A N 1
ATOM 830 C CA . SER A 1 109 ? 4.433 -8.116 -6.213 1.00 89.25 109 SER A CA 1
ATOM 831 C C . SER A 1 109 ? 4.774 -8.029 -7.704 1.00 89.25 109 SER A C 1
ATOM 833 O O . SER A 1 109 ? 5.933 -7.833 -8.065 1.00 89.25 109 SER A O 1
ATOM 835 N N . VAL A 1 110 ? 3.766 -8.088 -8.579 1.00 90.00 110 VAL A N 1
ATOM 836 C CA . VAL A 1 110 ? 3.964 -8.037 -10.037 1.00 90.00 110 VAL A CA 1
ATOM 837 C C . VAL A 1 110 ? 4.545 -6.687 -10.471 1.00 90.00 110 VAL A C 1
ATOM 839 O O . VAL A 1 110 ? 5.491 -6.656 -11.253 1.00 90.00 110 VAL A O 1
ATOM 842 N N . GLY A 1 111 ? 4.059 -5.572 -9.918 1.00 89.00 111 GLY A N 1
ATOM 843 C CA . GLY A 1 111 ? 4.567 -4.230 -10.218 1.00 89.00 111 GLY A CA 1
ATOM 844 C C . GLY A 1 111 ? 6.011 -4.004 -9.760 1.00 89.00 111 GLY A C 1
ATOM 845 O O . GLY A 1 111 ? 6.813 -3.450 -10.509 1.00 89.00 111 GLY A O 1
ATOM 846 N N . THR A 1 112 ? 6.377 -4.463 -8.559 1.00 90.88 112 THR A N 1
ATOM 847 C CA . THR A 1 112 ? 7.754 -4.335 -8.041 1.00 90.88 112 THR A CA 1
ATOM 848 C C . THR A 1 112 ? 8.746 -5.210 -8.804 1.00 90.88 112 THR A C 1
ATOM 850 O O . THR A 1 112 ? 9.841 -4.741 -9.122 1.00 90.88 112 THR A O 1
ATOM 853 N N . LEU A 1 113 ? 8.356 -6.434 -9.175 1.00 91.62 113 LEU A N 1
ATOM 854 C CA . LEU A 1 113 ? 9.166 -7.309 -10.026 1.00 91.62 113 LEU A CA 1
ATOM 855 C C . LEU A 1 113 ? 9.300 -6.761 -11.450 1.00 91.62 113 LEU A C 1
ATOM 857 O O . LEU A 1 113 ? 10.400 -6.775 -11.995 1.00 91.62 113 LEU A O 1
ATOM 861 N N . ALA A 1 114 ? 8.224 -6.229 -12.036 1.00 89.88 114 ALA A N 1
ATOM 862 C CA . ALA A 1 114 ? 8.265 -5.609 -13.360 1.00 89.88 114 ALA A CA 1
ATOM 863 C C . ALA A 1 114 ? 9.153 -4.355 -13.377 1.00 89.88 114 ALA A C 1
ATOM 865 O O . ALA A 1 114 ? 9.954 -4.180 -14.293 1.00 89.88 114 ALA A O 1
ATOM 866 N N . ALA A 1 115 ? 9.071 -3.515 -12.340 1.00 89.69 115 ALA A N 1
ATOM 867 C CA . ALA A 1 115 ? 9.915 -2.332 -12.191 1.00 89.69 115 ALA A CA 1
ATOM 868 C C . ALA A 1 115 ? 11.399 -2.698 -12.028 1.00 89.69 115 ALA A C 1
ATOM 870 O O . ALA A 1 115 ? 12.257 -2.109 -12.694 1.00 89.69 115 ALA A O 1
ATOM 871 N N . LEU A 1 116 ? 11.712 -3.677 -11.169 1.00 91.62 116 LEU A N 1
ATOM 872 C CA . LEU A 1 116 ? 13.083 -4.144 -10.954 1.00 91.62 116 LEU A CA 1
ATOM 873 C C . LEU A 1 116 ? 13.634 -4.817 -12.216 1.00 91.62 116 LEU A C 1
ATOM 875 O O . LEU A 1 116 ? 14.700 -4.437 -12.690 1.00 91.62 116 LEU A O 1
ATOM 879 N N . GLY A 1 117 ? 12.894 -5.767 -12.789 1.00 88.81 117 GLY A N 1
ATOM 880 C CA . GLY A 1 117 ? 13.286 -6.496 -13.994 1.00 88.81 117 GLY A CA 1
ATOM 881 C C . GLY A 1 117 ? 13.460 -5.573 -15.197 1.00 88.81 117 GLY A C 1
ATOM 882 O O . GLY A 1 117 ? 14.493 -5.624 -15.858 1.00 88.81 117 GLY A O 1
ATOM 883 N N . GLY A 1 118 ? 12.512 -4.661 -15.430 1.00 83.38 118 GLY A N 1
ATOM 884 C CA . GLY A 1 118 ? 12.612 -3.654 -16.487 1.00 83.38 118 GLY A CA 1
ATOM 885 C C . GLY A 1 118 ? 13.816 -2.731 -16.311 1.00 83.38 118 GLY A C 1
ATOM 886 O O . GLY A 1 118 ? 14.516 -2.448 -17.280 1.00 83.38 118 GLY A O 1
ATOM 887 N N . SER A 1 119 ? 14.124 -2.334 -15.071 1.00 87.00 119 SER A N 1
ATOM 888 C CA . SER A 1 119 ? 15.313 -1.524 -14.775 1.00 87.00 119 SER A CA 1
ATOM 889 C C . SER A 1 119 ? 16.615 -2.298 -14.993 1.00 87.00 119 SER A C 1
ATOM 891 O O . SER A 1 119 ? 17.564 -1.743 -15.537 1.00 87.00 119 SER A O 1
ATOM 893 N N . VAL A 1 120 ? 16.670 -3.578 -14.610 1.00 86.62 120 VAL A N 1
ATOM 894 C CA . VAL A 1 120 ? 17.834 -4.450 -14.851 1.00 86.62 120 VAL A CA 1
ATOM 895 C C . VAL A 1 120 ? 18.063 -4.642 -16.347 1.00 86.62 120 VAL A C 1
ATOM 897 O O . VAL A 1 120 ? 19.187 -4.487 -16.816 1.00 86.62 120 VAL A O 1
ATOM 900 N N . VAL A 1 121 ? 17.005 -4.915 -17.115 1.00 83.44 121 VAL A N 1
ATOM 901 C CA . VAL A 1 121 ? 17.097 -5.041 -18.576 1.00 83.44 121 VAL A CA 1
ATOM 902 C C . VAL A 1 121 ? 17.551 -3.723 -19.205 1.00 83.44 121 VAL A C 1
ATOM 904 O O . VAL A 1 121 ? 18.441 -3.736 -20.050 1.00 83.44 121 VAL A O 1
ATOM 907 N N . ALA A 1 122 ? 17.020 -2.580 -18.761 1.00 79.81 122 ALA A N 1
ATOM 908 C CA . ALA A 1 122 ? 17.450 -1.271 -19.248 1.00 79.81 122 ALA A CA 1
ATOM 909 C C . ALA A 1 122 ? 18.924 -0.966 -18.917 1.00 79.81 122 ALA A C 1
ATOM 911 O O . ALA A 1 122 ? 19.613 -0.367 -19.738 1.00 79.81 122 ALA A O 1
ATOM 912 N N . LEU A 1 123 ? 19.420 -1.391 -17.750 1.00 79.94 123 LEU A N 1
ATOM 913 C CA . LEU A 1 123 ? 20.816 -1.204 -17.331 1.00 79.94 123 LEU A CA 1
ATOM 914 C C . LEU A 1 123 ? 21.797 -2.102 -18.090 1.00 79.94 123 LEU A C 1
ATOM 916 O O . LEU A 1 123 ? 22.889 -1.652 -18.421 1.00 79.94 123 LEU A O 1
ATOM 920 N N . LEU A 1 124 ? 21.422 -3.357 -18.350 1.00 79.19 124 LEU A N 1
ATOM 921 C CA . LEU A 1 124 ? 22.299 -4.337 -18.999 1.00 79.19 124 LEU A CA 1
ATOM 922 C C . LEU A 1 124 ? 22.267 -4.251 -20.529 1.00 79.19 124 LEU A C 1
ATOM 924 O O . LEU A 1 124 ? 23.299 -4.429 -21.169 1.00 79.19 124 LEU A O 1
ATOM 928 N N . PHE A 1 125 ? 21.095 -3.992 -21.113 1.00 74.94 125 PHE A N 1
ATOM 929 C CA . PHE A 1 125 ? 20.870 -4.046 -22.563 1.00 74.94 125 PHE A CA 1
ATOM 930 C C . PHE A 1 125 ? 20.429 -2.710 -23.172 1.00 74.94 125 PHE A C 1
ATOM 932 O O . PHE A 1 125 ? 20.359 -2.588 -24.393 1.00 74.94 125 PHE A O 1
ATOM 939 N N . GLY A 1 126 ? 20.102 -1.711 -22.351 1.00 69.81 126 GLY A N 1
ATOM 940 C CA . GLY A 1 126 ? 19.651 -0.401 -22.810 1.00 69.81 126 GLY A CA 1
ATOM 941 C C . GLY A 1 126 ? 20.729 0.678 -22.725 1.00 69.81 126 GLY A C 1
ATOM 942 O O . GLY A 1 126 ? 21.761 0.539 -22.071 1.00 69.81 126 GLY A O 1
ATOM 943 N N . SER A 1 127 ? 20.432 1.833 -23.327 1.00 61.31 127 SER A N 1
ATOM 944 C CA . SER A 1 127 ? 21.246 3.055 -23.202 1.00 61.31 127 SER A CA 1
ATOM 945 C C . SER A 1 127 ? 21.352 3.579 -21.763 1.00 61.31 127 SER A C 1
ATOM 947 O O . SER A 1 127 ? 22.122 4.498 -21.505 1.00 61.31 127 SER A O 1
ATOM 949 N N . ALA A 1 128 ? 20.587 3.006 -20.823 1.00 58.66 128 ALA A N 1
ATOM 950 C CA . ALA A 1 128 ? 20.629 3.354 -19.411 1.00 58.66 128 ALA A CA 1
ATOM 951 C C . ALA A 1 128 ? 21.944 2.957 -18.722 1.00 58.66 128 ALA A C 1
ATOM 953 O O . ALA A 1 128 ? 22.279 3.570 -17.715 1.00 58.66 128 ALA A O 1
ATOM 954 N N . GLY A 1 129 ? 22.693 1.990 -19.265 1.00 56.19 129 GLY A N 1
ATOM 955 C CA . GLY A 1 129 ? 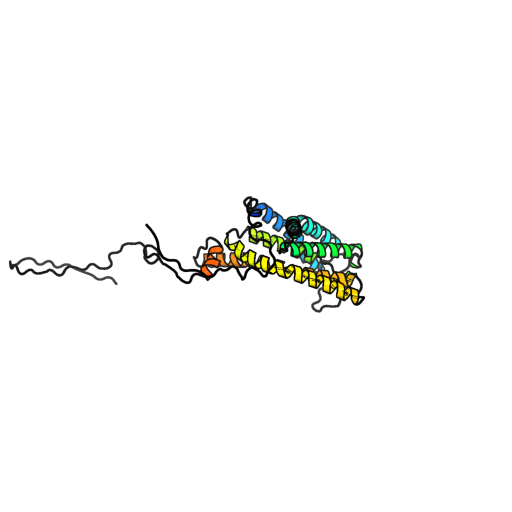23.953 1.498 -18.695 1.00 56.19 129 GLY A CA 1
ATOM 956 C C . GLY A 1 129 ? 25.188 2.375 -18.936 1.00 56.19 129 GLY A C 1
ATOM 957 O O . GLY A 1 129 ? 26.251 2.073 -18.391 1.00 56.19 129 GLY A O 1
ATOM 958 N N . VAL A 1 130 ? 25.092 3.451 -19.733 1.00 61.75 130 VAL A N 1
ATOM 959 C CA . VAL A 1 130 ? 26.230 4.365 -19.924 1.00 61.75 130 VAL A CA 1
ATOM 960 C C . VAL A 1 130 ? 26.436 5.213 -18.666 1.00 61.75 130 VAL A C 1
ATOM 962 O O . VAL A 1 130 ? 25.556 5.958 -18.225 1.00 61.75 130 VAL A O 1
ATOM 965 N N . SER A 1 131 ? 27.616 5.079 -18.065 1.00 57.78 131 SER A N 1
ATOM 966 C CA . SER A 1 131 ? 28.002 5.797 -16.853 1.00 57.78 131 SER A CA 1
ATOM 967 C C . SER A 1 131 ? 27.986 7.313 -17.088 1.00 57.78 131 SER A C 1
ATOM 969 O O . SER A 1 131 ? 28.565 7.786 -18.065 1.00 57.78 131 SER A O 1
ATOM 971 N N . GLY A 1 132 ? 27.353 8.076 -16.190 1.00 60.97 132 GLY A N 1
ATOM 972 C CA . GLY A 1 132 ? 27.262 9.543 -16.277 1.00 60.97 132 GLY A CA 1
ATOM 973 C C . GLY A 1 132 ? 25.926 10.108 -16.771 1.00 60.97 132 GLY A C 1
ATOM 974 O O . GLY A 1 132 ? 25.812 11.322 -16.923 1.00 60.97 132 GLY A O 1
ATOM 975 N N . MET A 1 133 ? 24.896 9.283 -16.994 1.00 63.25 133 MET A N 1
ATOM 976 C CA . MET A 1 133 ? 23.567 9.821 -17.299 1.00 63.25 133 MET A CA 1
ATOM 977 C C . MET A 1 133 ? 22.908 10.436 -16.072 1.00 63.25 133 MET A C 1
ATOM 979 O O . MET A 1 133 ? 22.674 9.758 -15.068 1.00 63.25 133 MET A O 1
ATOM 983 N N . THR A 1 134 ? 22.547 11.708 -16.202 1.00 63.12 134 THR A N 1
ATOM 984 C CA . THR A 1 134 ? 21.734 12.429 -15.232 1.00 63.12 134 THR A CA 1
ATOM 985 C C . THR A 1 134 ? 20.324 12.638 -15.765 1.00 63.12 134 THR A C 1
ATOM 987 O O . THR A 1 134 ? 20.094 12.784 -16.969 1.00 63.12 134 THR A O 1
ATOM 990 N N . TYR A 1 135 ? 19.363 12.626 -14.849 1.00 66.19 135 TYR A N 1
ATOM 991 C CA . TYR A 1 135 ? 17.988 13.013 -15.125 1.00 66.19 135 TYR A CA 1
ATOM 992 C C . TYR A 1 135 ? 17.793 14.448 -14.652 1.00 66.19 135 TYR A C 1
ATOM 994 O O . TYR A 1 135 ? 17.633 14.659 -13.449 1.00 66.19 135 TYR A O 1
ATOM 1002 N N . PRO A 1 136 ? 17.830 15.455 -15.544 1.00 66.50 136 PRO A N 1
ATOM 1003 C CA . PRO A 1 136 ? 17.549 16.815 -15.122 1.00 66.50 136 PRO A CA 1
ATOM 1004 C C . PRO A 1 136 ? 16.114 16.890 -14.595 1.00 66.50 136 PRO A C 1
ATOM 1006 O O . PRO A 1 136 ? 15.176 16.415 -15.237 1.00 66.50 136 PRO A O 1
ATOM 1009 N N . PHE A 1 137 ? 15.940 17.508 -13.427 1.00 67.56 137 PHE A N 1
ATOM 1010 C CA . PHE A 1 137 ? 14.613 17.841 -12.923 1.00 67.56 137 PHE A CA 1
ATOM 1011 C C . PHE A 1 137 ? 13.988 18.880 -13.862 1.00 67.56 137 PHE A C 1
ATOM 1013 O O . PHE A 1 137 ? 14.476 20.007 -13.962 1.00 67.56 137 PHE A O 1
ATOM 1020 N N . ARG A 1 138 ? 12.924 18.498 -14.575 1.00 68.25 138 ARG A N 1
ATOM 1021 C CA . ARG A 1 138 ? 12.143 19.399 -15.429 1.00 68.25 138 ARG A CA 1
ATOM 1022 C C . ARG A 1 138 ? 10.673 19.358 -15.031 1.00 68.25 138 ARG A C 1
ATOM 1024 O O . ARG A 1 138 ? 10.100 18.290 -14.852 1.00 68.25 138 ARG A O 1
ATOM 1031 N N . LEU A 1 139 ? 10.074 20.545 -14.922 1.00 69.19 139 LEU A N 1
ATOM 1032 C CA . LEU A 1 139 ? 8.651 20.742 -14.616 1.00 69.19 139 LEU A CA 1
ATOM 1033 C C . LEU A 1 139 ? 7.740 20.463 -15.827 1.00 69.19 139 LEU A C 1
ATOM 1035 O O . LEU A 1 139 ? 6.548 20.230 -15.651 1.00 69.19 139 LEU A O 1
ATOM 1039 N N . VAL A 1 140 ? 8.294 20.475 -17.045 1.00 68.69 140 VAL A N 1
ATOM 1040 C CA . VAL A 1 140 ? 7.583 20.191 -18.300 1.00 68.69 140 VAL A CA 1
ATOM 1041 C C . VAL A 1 140 ? 8.141 18.900 -18.894 1.00 68.69 140 VAL A C 1
ATOM 1043 O O . VAL A 1 140 ? 9.353 18.772 -19.068 1.00 68.69 140 VAL A O 1
ATOM 1046 N N . GLY A 1 141 ? 7.259 17.936 -19.169 1.00 61.03 141 GLY A N 1
ATOM 1047 C CA . GLY A 1 141 ? 7.639 16.626 -19.694 1.00 61.03 141 GLY A CA 1
ATOM 1048 C C . GLY A 1 141 ? 8.067 16.684 -21.161 1.00 61.03 141 GLY A C 1
ATOM 1049 O O . GLY A 1 141 ? 7.310 17.141 -22.014 1.00 61.03 141 GLY A O 1
ATOM 1050 N N . GLU A 1 142 ? 9.258 16.171 -21.460 1.00 68.25 142 GLU A N 1
ATOM 1051 C CA . GLU A 1 142 ? 9.678 15.809 -22.817 1.00 68.25 142 GLU A CA 1
ATOM 1052 C C . GLU A 1 142 ? 9.377 14.326 -23.067 1.00 68.25 142 GLU A C 1
ATOM 1054 O O . GLU A 1 142 ? 9.396 13.513 -22.139 1.00 68.25 142 GLU A O 1
ATOM 1059 N N . ARG A 1 143 ? 9.105 13.953 -24.326 1.00 60.69 143 ARG A N 1
ATOM 1060 C CA . ARG A 1 143 ? 9.024 12.538 -24.716 1.00 60.69 143 ARG A CA 1
ATOM 1061 C C . ARG A 1 143 ? 10.404 11.916 -24.533 1.00 60.69 143 ARG A C 1
ATOM 1063 O O . ARG A 1 143 ? 11.302 12.155 -25.332 1.00 60.69 143 ARG A O 1
ATOM 1070 N N . THR A 1 144 ? 10.569 11.147 -23.468 1.00 59.91 144 THR A N 1
ATOM 1071 C CA . THR A 1 144 ? 11.781 10.380 -23.208 1.00 59.91 144 THR A CA 1
ATOM 1072 C C . THR A 1 144 ? 11.662 8.998 -23.835 1.00 59.91 144 THR A C 1
ATOM 1074 O O . THR A 1 144 ? 10.611 8.357 -23.775 1.00 59.91 144 THR A O 1
ATOM 1077 N N . ASP A 1 145 ? 12.754 8.523 -24.430 1.00 60.12 145 ASP A N 1
ATOM 1078 C CA . ASP A 1 145 ? 12.836 7.141 -24.885 1.00 60.12 145 ASP A CA 1
ATOM 1079 C C . ASP A 1 145 ? 12.692 6.196 -23.692 1.00 60.12 145 ASP A C 1
ATOM 1081 O O . ASP A 1 145 ? 13.416 6.297 -22.697 1.00 60.12 145 ASP A O 1
ATOM 1085 N N . ALA A 1 146 ? 11.789 5.224 -23.810 1.00 56.09 146 ALA A N 1
ATOM 1086 C CA . ALA A 1 146 ? 11.568 4.216 -22.775 1.00 56.09 146 ALA A CA 1
ATOM 1087 C C . ALA A 1 146 ? 12.838 3.420 -22.427 1.00 56.09 146 ALA A C 1
ATOM 1089 O O . ALA A 1 146 ? 12.967 2.927 -21.311 1.00 56.09 146 ALA A O 1
ATOM 1090 N N . GLY A 1 147 ? 13.815 3.362 -23.341 1.00 53.78 147 GLY A N 1
ATOM 1091 C CA . GLY A 1 147 ? 15.132 2.760 -23.110 1.00 53.78 147 GLY A CA 1
ATOM 1092 C C . GLY A 1 147 ? 16.019 3.499 -22.098 1.00 53.78 147 GLY A C 1
ATOM 1093 O O . GLY A 1 147 ? 17.118 3.026 -21.805 1.00 53.78 147 GLY A O 1
ATOM 1094 N N . ARG A 1 148 ? 15.575 4.648 -21.570 1.00 55.44 148 ARG A N 1
ATOM 1095 C CA . ARG A 1 148 ? 16.253 5.375 -20.490 1.00 55.44 148 ARG A CA 1
ATOM 1096 C C . ARG A 1 148 ? 15.563 5.172 -19.138 1.00 55.44 148 ARG A C 1
ATOM 1098 O O . ARG A 1 148 ? 16.218 5.362 -18.113 1.00 55.44 148 ARG A O 1
ATOM 1105 N N . ALA A 1 149 ? 14.278 4.813 -19.105 1.00 65.19 149 ALA A N 1
ATOM 1106 C CA . ALA A 1 149 ? 13.453 4.872 -17.900 1.00 65.19 149 ALA A CA 1
ATOM 1107 C C . ALA A 1 149 ? 13.960 3.925 -16.793 1.00 65.19 149 ALA A C 1
ATOM 1109 O O . ALA A 1 149 ? 13.870 2.704 -16.899 1.00 65.19 149 ALA A O 1
ATOM 1110 N N . LEU A 1 150 ? 14.492 4.506 -15.714 1.00 77.19 150 LEU A N 1
ATOM 1111 C CA . LEU A 1 150 ? 14.935 3.780 -14.524 1.00 77.19 150 LEU A CA 1
ATOM 1112 C C . LEU A 1 150 ? 13.814 3.807 -13.481 1.00 77.19 150 LEU A C 1
ATOM 1114 O O . LEU A 1 150 ? 13.509 4.856 -12.917 1.00 77.19 150 LEU A O 1
ATOM 1118 N N . TYR A 1 151 ? 13.225 2.647 -13.189 1.00 85.75 151 TYR A N 1
ATOM 1119 C CA . TYR A 1 151 ? 12.119 2.504 -12.231 1.00 85.75 151 TYR A CA 1
ATOM 1120 C C . TYR A 1 151 ? 12.584 2.061 -10.832 1.00 85.75 151 TYR A C 1
ATOM 1122 O O . TYR A 1 151 ? 11.758 1.707 -9.992 1.00 85.75 151 TYR A O 1
ATOM 1130 N N . LEU A 1 152 ? 13.893 2.104 -10.546 1.00 87.50 152 LEU A N 1
ATOM 1131 C CA . LEU A 1 152 ? 14.476 1.667 -9.267 1.00 87.50 152 LEU A CA 1
ATOM 1132 C C . LEU A 1 152 ? 13.910 2.430 -8.061 1.00 87.50 152 LEU A C 1
ATOM 1134 O O . LEU A 1 152 ? 13.527 1.810 -7.071 1.00 87.50 152 LEU A O 1
ATOM 1138 N N . GLY A 1 153 ? 13.778 3.758 -8.163 1.00 87.44 153 GLY A N 1
ATOM 1139 C CA . GLY A 1 153 ? 13.160 4.566 -7.107 1.00 87.44 153 GLY A CA 1
ATOM 1140 C C . GLY A 1 153 ? 11.702 4.178 -6.855 1.00 87.44 153 GLY A C 1
ATOM 1141 O O . GLY A 1 153 ? 11.263 4.118 -5.709 1.00 87.44 153 GLY A O 1
ATOM 1142 N N . VAL A 1 154 ? 10.968 3.826 -7.913 1.00 90.00 154 VAL A N 1
ATOM 1143 C CA . VAL A 1 154 ? 9.578 3.382 -7.793 1.00 90.00 154 VAL A CA 1
ATOM 1144 C C . VAL A 1 154 ? 9.499 1.991 -7.165 1.00 90.00 154 VAL A C 1
ATOM 1146 O O . VAL A 1 154 ? 8.703 1.788 -6.256 1.00 90.00 154 VAL A O 1
ATOM 1149 N N . ALA A 1 155 ? 10.362 1.053 -7.561 1.00 90.88 155 ALA A N 1
ATOM 1150 C CA . ALA A 1 155 ? 10.440 -0.270 -6.941 1.00 90.88 155 ALA A CA 1
ATOM 1151 C C . ALA A 1 155 ? 10.751 -0.176 -5.432 1.00 90.88 155 ALA A C 1
ATOM 1153 O O . ALA A 1 155 ? 10.080 -0.809 -4.613 1.00 90.88 155 ALA A O 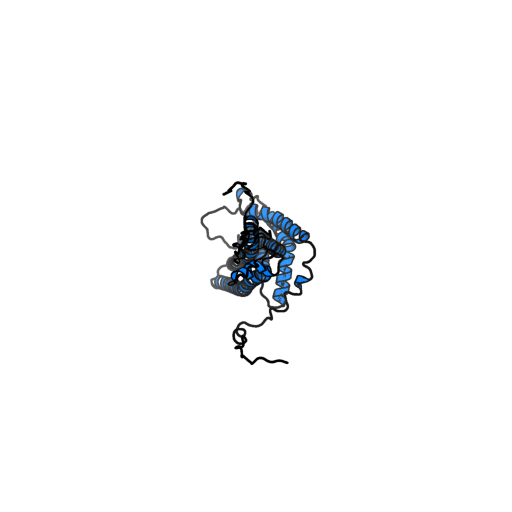1
ATOM 1154 N N . ALA A 1 156 ? 11.707 0.671 -5.042 1.00 91.00 156 ALA A N 1
ATOM 1155 C CA . ALA A 1 156 ? 12.033 0.917 -3.638 1.00 91.00 156 ALA A CA 1
ATOM 1156 C C . ALA A 1 156 ? 10.863 1.566 -2.871 1.00 91.00 156 ALA A C 1
ATOM 1158 O O . ALA A 1 156 ? 10.538 1.152 -1.758 1.00 91.00 156 ALA A O 1
ATOM 1159 N N . ALA A 1 157 ? 10.177 2.542 -3.475 1.00 90.88 157 ALA A N 1
ATOM 1160 C CA . ALA A 1 157 ? 9.012 3.180 -2.867 1.00 90.88 157 ALA A CA 1
ATOM 1161 C C . ALA A 1 157 ? 7.847 2.201 -2.672 1.00 90.88 157 ALA A C 1
ATOM 1163 O O . ALA A 1 157 ? 7.289 2.122 -1.580 1.00 90.88 157 ALA A O 1
ATOM 1164 N N . LEU A 1 158 ? 7.496 1.432 -3.708 1.00 91.25 158 LEU A N 1
ATOM 1165 C CA . LEU A 1 158 ? 6.393 0.468 -3.675 1.00 91.25 158 LEU A CA 1
ATOM 1166 C C . LEU A 1 158 ? 6.614 -0.604 -2.601 1.00 91.25 158 LEU A C 1
ATOM 1168 O O . LEU A 1 158 ? 5.681 -0.952 -1.880 1.00 91.25 158 LEU A O 1
ATOM 1172 N N . THR A 1 159 ? 7.847 -1.094 -2.451 1.00 90.38 159 THR A N 1
ATOM 1173 C CA . THR A 1 159 ? 8.183 -2.103 -1.433 1.00 90.38 159 THR A CA 1
ATOM 1174 C C . THR A 1 159 ? 8.112 -1.548 -0.015 1.00 90.38 159 THR A C 1
ATOM 1176 O O . THR A 1 159 ? 7.475 -2.160 0.844 1.00 90.38 159 THR A O 1
ATOM 1179 N N . ALA A 1 160 ? 8.681 -0.365 0.234 1.00 91.00 160 ALA A N 1
ATOM 1180 C CA . ALA A 1 160 ? 8.584 0.298 1.533 1.00 91.00 160 ALA A CA 1
ATOM 1181 C C . ALA A 1 160 ? 7.124 0.609 1.906 1.00 91.00 160 ALA A C 1
ATOM 1183 O O . ALA A 1 160 ? 6.693 0.334 3.026 1.00 91.00 160 ALA A O 1
ATOM 1184 N N . PHE A 1 161 ? 6.340 1.123 0.955 1.00 88.88 161 PHE A N 1
ATOM 1185 C CA . PHE A 1 161 ? 4.938 1.477 1.164 1.00 88.88 161 PHE A CA 1
ATOM 1186 C C . PHE A 1 161 ? 4.057 0.235 1.386 1.00 88.88 161 PHE A C 1
ATOM 1188 O O . PHE A 1 161 ? 3.205 0.229 2.275 1.00 88.88 161 PHE A O 1
ATOM 1195 N N . GLY A 1 162 ? 4.299 -0.849 0.643 1.00 86.38 162 GLY A N 1
ATOM 1196 C CA . GLY A 1 162 ? 3.626 -2.135 0.844 1.00 86.38 162 GLY A CA 1
ATOM 1197 C C . GLY A 1 162 ? 3.895 -2.731 2.229 1.00 86.38 162 GLY A C 1
ATOM 1198 O O . GLY A 1 162 ? 2.955 -3.108 2.931 1.00 86.38 162 GLY A O 1
ATOM 1199 N N . LEU A 1 163 ? 5.160 -2.748 2.673 1.00 86.50 163 LEU A N 1
ATOM 1200 C CA . LEU A 1 163 ? 5.518 -3.213 4.022 1.00 86.50 163 LEU A CA 1
ATOM 1201 C C . LEU A 1 163 ? 4.938 -2.319 5.117 1.00 86.50 163 LEU A C 1
ATOM 1203 O O . LEU A 1 163 ? 4.506 -2.829 6.148 1.00 86.50 163 LEU A O 1
ATOM 1207 N N . ALA A 1 164 ? 4.920 -1.003 4.907 1.00 87.44 164 ALA A N 1
ATOM 1208 C CA . ALA A 1 164 ? 4.301 -0.074 5.843 1.00 87.44 164 ALA A CA 1
ATOM 1209 C C . ALA A 1 164 ? 2.798 -0.357 5.980 1.00 87.44 164 ALA A C 1
ATOM 1211 O O . ALA A 1 164 ? 2.290 -0.356 7.098 1.00 87.44 164 ALA A O 1
ATOM 1212 N N . GLY A 1 165 ? 2.112 -0.662 4.870 1.00 82.50 165 GLY A N 1
ATOM 1213 C CA . GLY A 1 165 ? 0.719 -1.123 4.852 1.00 82.50 165 GLY A CA 1
ATOM 1214 C C . GLY A 1 165 ? 0.494 -2.309 5.764 1.00 82.50 165 GLY A C 1
ATOM 1215 O O . GLY A 1 165 ? -0.246 -2.200 6.739 1.00 82.50 165 GLY A O 1
ATOM 1216 N N . ARG A 1 166 ? 1.229 -3.393 5.510 1.00 80.19 166 ARG A N 1
ATOM 1217 C CA . ARG A 1 166 ? 1.149 -4.609 6.324 1.00 80.19 166 ARG A CA 1
ATOM 1218 C C . ARG A 1 166 ? 1.527 -4.382 7.785 1.00 80.19 166 ARG A C 1
ATOM 1220 O O . ARG A 1 166 ? 0.934 -4.987 8.667 1.00 80.19 166 ARG A O 1
ATOM 1227 N N . TYR A 1 167 ? 2.491 -3.508 8.070 1.00 83.12 167 TYR A N 1
ATOM 1228 C CA . TYR A 1 167 ? 2.844 -3.154 9.445 1.00 83.12 167 TYR A CA 1
ATOM 1229 C C . TYR A 1 167 ? 1.716 -2.401 10.156 1.00 83.12 167 TYR A C 1
ATOM 1231 O O . TYR A 1 167 ? 1.439 -2.683 11.319 1.00 83.12 167 TYR A O 1
ATOM 1239 N N . LEU A 1 168 ? 1.042 -1.465 9.480 1.00 81.62 168 LEU A N 1
ATOM 1240 C CA . LEU A 1 168 ? -0.105 -0.769 10.064 1.00 81.62 168 LEU A CA 1
ATOM 1241 C C . LEU A 1 168 ? -1.315 -1.690 10.229 1.00 81.62 168 LEU A C 1
ATOM 1243 O O . LEU A 1 168 ? -1.999 -1.582 11.241 1.00 81.62 168 LEU A O 1
ATOM 1247 N N . GLU A 1 169 ? -1.551 -2.602 9.287 1.00 76.50 169 GLU A N 1
ATOM 1248 C CA . GLU A 1 169 ? -2.573 -3.649 9.403 1.00 76.50 169 GLU A CA 1
ATOM 1249 C C . GLU A 1 169 ? -2.286 -4.550 10.610 1.00 76.50 169 GLU A C 1
ATOM 1251 O O . GLU A 1 169 ? -3.135 -4.682 11.491 1.00 76.50 169 GLU A O 1
ATOM 1256 N N . ALA A 1 170 ? -1.057 -5.062 10.722 1.00 75.50 170 ALA A N 1
ATOM 1257 C CA . ALA A 1 170 ? -0.619 -5.884 11.846 1.00 75.50 170 ALA A CA 1
ATOM 1258 C C . ALA A 1 170 ? -0.667 -5.138 13.184 1.00 75.50 170 ALA A C 1
ATOM 1260 O O . ALA A 1 170 ? -0.918 -5.761 14.202 1.00 75.50 170 ALA A O 1
ATOM 1261 N N . ARG A 1 171 ? -0.458 -3.817 13.200 1.00 74.56 171 ARG A N 1
ATOM 1262 C CA . ARG A 1 171 ? -0.597 -2.978 14.403 1.00 74.56 171 ARG A CA 1
ATOM 1263 C C . ARG A 1 171 ? -2.055 -2.648 14.727 1.00 74.56 171 ARG A C 1
ATOM 1265 O O . ARG A 1 171 ? -2.382 -2.294 15.856 1.00 74.56 171 ARG A O 1
ATOM 1272 N N . SER A 1 172 ? -2.945 -2.740 13.746 1.00 67.12 172 SER A N 1
ATOM 1273 C CA . SER A 1 172 ? -4.369 -2.445 13.903 1.00 67.12 172 SER A CA 1
ATOM 1274 C C . SER A 1 172 ? -5.172 -3.611 14.500 1.00 67.12 172 SER A C 1
ATOM 1276 O O . SER A 1 172 ? -6.381 -3.678 14.287 1.00 67.12 172 SER A O 1
ATOM 1278 N N . GLN A 1 173 ? -4.542 -4.523 15.256 1.00 56.69 173 GLN A N 1
ATOM 1279 C CA . GLN A 1 173 ? -5.194 -5.745 15.739 1.00 56.69 173 GLN A CA 1
ATOM 1280 C C . GLN A 1 173 ? -6.484 -5.454 16.521 1.00 56.69 173 GLN A C 1
ATOM 1282 O O . GLN A 1 173 ? -6.494 -4.917 17.630 1.00 56.69 173 GLN A O 1
ATOM 1287 N N . GLY A 1 174 ? -7.588 -5.841 15.893 1.00 57.12 174 GLY A N 1
ATOM 1288 C CA . GLY A 1 174 ? -8.955 -5.832 16.381 1.00 57.12 174 GLY A CA 1
ATOM 1289 C C . GLY A 1 174 ? -9.854 -6.337 15.252 1.00 57.12 174 GLY A C 1
ATOM 1290 O O . GLY A 1 174 ? -9.630 -5.991 14.093 1.00 57.12 174 GLY A O 1
ATOM 1291 N N . ARG A 1 175 ? -10.871 -7.150 15.568 1.00 48.66 175 ARG A N 1
ATOM 1292 C CA . ARG A 1 175 ? -11.753 -7.819 14.582 1.00 48.66 175 ARG A CA 1
ATOM 1293 C C . ARG A 1 175 ? -12.390 -6.866 13.544 1.00 48.66 175 ARG A C 1
ATOM 1295 O O . ARG A 1 175 ? -12.588 -7.262 12.399 1.00 48.66 175 ARG A O 1
ATOM 1302 N N . GLY A 1 176 ? -12.538 -5.578 13.869 1.00 44.72 176 GLY A N 1
ATOM 1303 C CA . GLY A 1 176 ? -13.045 -4.550 12.949 1.00 44.72 176 GLY A CA 1
ATOM 1304 C C . GLY A 1 176 ? -12.086 -4.081 11.845 1.00 44.72 176 GLY A C 1
ATOM 1305 O O . GLY A 1 176 ? -12.534 -3.490 10.866 1.00 44.72 176 GLY A O 1
ATOM 1306 N N . GLY A 1 177 ? -10.780 -4.366 11.929 1.00 52.28 177 GLY A N 1
ATOM 1307 C CA . GLY A 1 177 ? -9.860 -4.130 10.803 1.00 52.28 177 GLY A CA 1
ATOM 1308 C C . GLY A 1 177 ? -10.203 -4.999 9.585 1.00 52.28 177 GLY A C 1
ATOM 1309 O O . GLY A 1 177 ? -9.983 -4.597 8.444 1.00 52.28 177 GLY A O 1
ATOM 1310 N N . VAL A 1 178 ? -10.838 -6.152 9.823 1.00 54.97 178 VAL A N 1
ATOM 1311 C CA . VAL A 1 178 ? -11.184 -7.152 8.806 1.00 54.97 178 VAL A CA 1
ATOM 1312 C C . VAL A 1 178 ? -12.293 -6.657 7.875 1.00 54.97 178 VAL A C 1
ATOM 1314 O O . VAL A 1 178 ? -12.298 -6.983 6.695 1.00 54.97 178 VAL A O 1
ATOM 1317 N N . ALA A 1 179 ? -13.255 -5.860 8.342 1.00 57.59 179 ALA A N 1
ATOM 1318 C CA . ALA A 1 179 ? -14.323 -5.338 7.480 1.00 57.59 179 ALA A CA 1
ATOM 1319 C C . ALA A 1 179 ? -13.822 -4.266 6.500 1.00 57.59 179 ALA A C 1
ATOM 1321 O O . ALA A 1 179 ? -14.113 -4.322 5.301 1.00 57.59 179 ALA A O 1
ATOM 1322 N N . ALA A 1 180 ? -12.997 -3.341 6.987 1.00 58.28 180 ALA A N 1
ATOM 1323 C CA . ALA A 1 180 ? -12.423 -2.294 6.157 1.00 58.28 180 ALA A CA 1
ATOM 1324 C C . ALA A 1 180 ? -11.302 -2.829 5.237 1.00 58.28 180 ALA A C 1
ATOM 1326 O O . ALA A 1 180 ? -11.205 -2.406 4.082 1.00 58.28 180 ALA A O 1
ATOM 1327 N N . ALA A 1 181 ? -10.529 -3.827 5.684 1.00 61.62 181 ALA A N 1
ATOM 1328 C CA . ALA A 1 181 ? -9.620 -4.592 4.824 1.00 61.62 181 ALA A CA 1
ATOM 1329 C C . ALA A 1 181 ? -10.383 -5.360 3.728 1.00 61.62 181 ALA A C 1
ATOM 1331 O O . ALA A 1 181 ? -10.040 -5.252 2.554 1.00 61.62 181 ALA A O 1
ATOM 1332 N N . ARG A 1 182 ? -11.516 -6.003 4.060 1.00 65.19 182 ARG A N 1
ATOM 1333 C CA . ARG A 1 182 ? -12.384 -6.692 3.083 1.00 65.19 182 ARG A CA 1
ATOM 1334 C C . ARG A 1 182 ? -12.917 -5.777 1.978 1.00 65.19 182 ARG A C 1
ATOM 1336 O O . ARG A 1 182 ? -13.199 -6.260 0.880 1.00 65.19 182 ARG A O 1
ATOM 1343 N N . MET A 1 183 ? -13.109 -4.482 2.242 1.00 66.25 183 MET A N 1
ATOM 1344 C CA . MET A 1 183 ? -13.458 -3.516 1.191 1.00 66.25 183 MET A CA 1
ATOM 1345 C C . MET A 1 183 ? -12.276 -3.270 0.252 1.00 66.25 183 MET A C 1
ATOM 1347 O O . MET A 1 183 ? -12.447 -3.339 -0.965 1.00 66.25 183 MET A O 1
ATOM 1351 N N . ALA A 1 184 ? -11.082 -3.040 0.802 1.00 67.69 184 ALA A N 1
ATOM 1352 C CA . ALA A 1 184 ? -9.871 -2.844 0.010 1.00 67.69 184 ALA A CA 1
ATOM 1353 C C . ALA A 1 184 ? -9.546 -4.077 -0.852 1.00 67.69 184 ALA A C 1
ATOM 1355 O O . ALA A 1 184 ? -9.248 -3.924 -2.036 1.00 67.69 184 ALA A O 1
ATOM 1356 N N . ASP A 1 185 ? -9.704 -5.286 -0.308 1.00 70.31 185 ASP A N 1
ATOM 1357 C CA . ASP A 1 185 ? -9.483 -6.538 -1.041 1.00 70.31 185 ASP A CA 1
ATOM 1358 C C . ASP A 1 185 ? -10.527 -6.772 -2.136 1.00 70.31 185 ASP A C 1
ATOM 1360 O O . ASP A 1 185 ? -10.194 -7.247 -3.220 1.00 70.31 185 ASP A O 1
ATOM 1364 N N . ARG A 1 186 ? -11.791 -6.388 -1.906 1.00 73.88 186 ARG A N 1
ATOM 1365 C CA . ARG A 1 186 ? -12.829 -6.430 -2.951 1.00 73.88 186 ARG A CA 1
ATOM 1366 C C . ARG A 1 186 ? -12.500 -5.511 -4.117 1.00 73.88 186 ARG A C 1
ATOM 1368 O O . ARG A 1 186 ? -12.626 -5.924 -5.267 1.00 73.88 186 ARG A O 1
ATOM 1375 N N . VAL A 1 187 ? -12.077 -4.284 -3.820 1.00 78.44 187 VAL A N 1
ATOM 1376 C CA . VAL A 1 187 ? -11.668 -3.327 -4.853 1.00 78.44 187 VAL A CA 1
ATOM 1377 C C . VAL A 1 187 ? -10.435 -3.849 -5.587 1.00 78.44 187 VAL A C 1
ATOM 1379 O O . VAL A 1 187 ? -10.416 -3.833 -6.814 1.00 78.44 187 VAL A O 1
ATOM 1382 N N . ALA A 1 188 ? -9.442 -4.378 -4.866 1.00 73.56 188 ALA A N 1
ATOM 1383 C CA . ALA A 1 188 ? -8.238 -4.952 -5.461 1.00 73.56 188 ALA A CA 1
ATOM 1384 C C . ALA A 1 188 ? -8.542 -6.151 -6.376 1.00 73.56 188 ALA A C 1
ATOM 1386 O O . ALA A 1 188 ? -7.946 -6.253 -7.447 1.00 73.56 188 ALA A O 1
ATOM 1387 N N . GLY A 1 189 ? -9.507 -7.000 -6.007 1.00 75.38 189 GLY A N 1
ATOM 1388 C CA . GLY A 1 189 ? -9.925 -8.155 -6.807 1.00 75.38 189 GLY A CA 1
ATOM 1389 C C . GLY A 1 189 ? -10.511 -7.795 -8.175 1.00 75.38 189 GLY A C 1
ATOM 1390 O O . GLY A 1 189 ? -10.387 -8.581 -9.108 1.00 75.38 189 GLY A O 1
ATOM 1391 N N . VAL A 1 190 ? -11.094 -6.599 -8.326 1.00 83.81 190 VAL A N 1
ATOM 1392 C CA . VAL A 1 190 ? -11.569 -6.080 -9.625 1.00 83.81 190 VAL A CA 1
ATOM 1393 C C . VAL A 1 190 ? -10.504 -5.219 -10.304 1.00 83.81 190 VAL A C 1
ATOM 1395 O O . VAL A 1 190 ? -10.306 -5.306 -11.513 1.00 83.81 190 VAL A O 1
ATOM 1398 N N . LEU A 1 191 ? -9.787 -4.399 -9.536 1.00 83.56 191 LEU A N 1
ATOM 1399 C CA . LEU A 1 191 ? -8.771 -3.489 -10.060 1.00 83.56 191 LEU A CA 1
ATOM 1400 C C . LEU A 1 191 ? -7.623 -4.248 -10.733 1.00 83.56 191 LEU A C 1
ATOM 1402 O O . LEU A 1 191 ? -7.156 -3.834 -11.788 1.00 83.56 191 LEU A O 1
ATOM 1406 N N . LEU A 1 192 ? -7.183 -5.365 -10.150 1.00 84.94 192 LEU A N 1
ATOM 1407 C CA . LEU A 1 192 ? -6.060 -6.152 -10.657 1.00 84.94 192 LEU A CA 1
ATOM 1408 C C . LEU A 1 192 ? -6.283 -6.690 -12.084 1.00 84.94 192 LEU A C 1
ATOM 1410 O O . LEU A 1 192 ? -5.471 -6.358 -12.952 1.00 84.94 192 LEU A O 1
ATOM 1414 N N . PRO A 1 193 ? -7.354 -7.451 -12.391 1.00 87.00 193 PRO A N 1
ATOM 1415 C CA . PRO A 1 193 ? -7.588 -7.918 -13.757 1.00 87.00 193 PRO A CA 1
ATOM 1416 C C . PRO A 1 193 ? -7.784 -6.760 -14.743 1.00 87.00 193 PRO A C 1
ATOM 1418 O O . PRO A 1 193 ? -7.304 -6.842 -15.871 1.00 87.00 193 PRO A O 1
ATOM 1421 N N . VAL A 1 194 ? -8.408 -5.655 -14.316 1.00 90.69 194 VAL A N 1
ATOM 1422 C CA . VAL A 1 194 ? -8.567 -4.453 -15.152 1.00 90.69 194 VAL A CA 1
ATOM 1423 C C . VAL A 1 194 ? -7.212 -3.827 -15.493 1.00 90.69 194 VAL A C 1
ATOM 1425 O O . VAL A 1 194 ? -6.950 -3.536 -16.658 1.00 90.69 194 VAL A O 1
ATOM 1428 N N . VAL A 1 195 ? -6.319 -3.654 -14.515 1.00 91.62 195 VAL A N 1
ATOM 1429 C CA . VAL A 1 195 ? -4.977 -3.087 -14.738 1.00 91.62 195 VAL A CA 1
ATOM 1430 C C . VAL A 1 195 ? -4.128 -4.006 -15.614 1.00 91.62 195 VAL A C 1
ATOM 1432 O O . VAL A 1 195 ? -3.459 -3.518 -16.522 1.00 91.62 195 VAL A O 1
ATOM 1435 N N . ILE A 1 196 ? -4.175 -5.326 -15.396 1.00 89.00 196 ILE A N 1
ATOM 1436 C CA . ILE A 1 196 ? -3.472 -6.291 -16.256 1.00 89.00 196 ILE A CA 1
ATOM 1437 C C . ILE A 1 196 ? -3.998 -6.207 -17.691 1.00 89.00 196 ILE A C 1
ATOM 1439 O O . ILE A 1 196 ? -3.200 -6.125 -18.624 1.00 89.00 196 ILE A O 1
ATOM 1443 N N . ALA A 1 197 ? -5.320 -6.171 -17.882 1.00 93.31 197 ALA A N 1
ATOM 1444 C CA . ALA A 1 197 ? -5.920 -6.044 -19.207 1.00 93.31 197 ALA A CA 1
ATOM 1445 C C . ALA A 1 197 ? -5.493 -4.742 -19.901 1.00 93.31 197 ALA A C 1
ATOM 1447 O O . ALA A 1 197 ? -5.109 -4.770 -21.069 1.00 93.31 197 ALA A O 1
ATOM 1448 N N . LEU A 1 198 ? -5.479 -3.616 -19.180 1.00 94.38 198 LEU A N 1
ATOM 1449 C CA . LEU A 1 198 ? -5.003 -2.333 -19.705 1.00 94.38 198 LEU A CA 1
ATOM 1450 C C . LEU A 1 198 ? -3.509 -2.362 -20.050 1.00 94.38 198 LEU A C 1
ATOM 1452 O O . LEU A 1 198 ? -3.118 -1.821 -21.085 1.00 94.38 198 LEU A O 1
ATOM 1456 N N . ALA A 1 199 ? -2.672 -3.002 -19.232 1.00 92.12 199 ALA A N 1
ATOM 1457 C CA . ALA A 1 199 ? -1.244 -3.141 -19.509 1.00 92.12 199 ALA A CA 1
ATOM 1458 C C . ALA A 1 199 ? -0.990 -3.982 -20.772 1.00 92.12 199 ALA A C 1
ATOM 1460 O O . ALA A 1 199 ? -0.197 -3.580 -21.623 1.00 92.12 199 ALA A O 1
ATOM 1461 N N . VAL A 1 200 ? -1.710 -5.098 -20.942 1.00 93.69 200 VAL A N 1
ATOM 1462 C CA . VAL A 1 200 ? -1.635 -5.946 -22.146 1.00 93.69 200 VAL A CA 1
ATOM 1463 C C . VAL A 1 200 ? -2.165 -5.209 -23.376 1.00 93.69 200 VAL A C 1
ATOM 1465 O O . VAL A 1 200 ? -1.529 -5.243 -24.428 1.00 93.69 200 VAL A O 1
ATOM 1468 N N . ALA A 1 201 ? -3.284 -4.490 -23.252 1.00 94.50 201 ALA A N 1
ATOM 1469 C CA . ALA A 1 201 ? -3.834 -3.681 -24.337 1.00 94.50 201 ALA A CA 1
ATOM 1470 C C . ALA A 1 201 ? -2.863 -2.568 -24.763 1.00 94.50 201 ALA A C 1
ATOM 1472 O O . ALA A 1 201 ? -2.647 -2.360 -25.954 1.00 94.50 201 ALA A O 1
ATOM 1473 N N . THR A 1 202 ? -2.222 -1.902 -23.798 1.00 91.81 202 THR A N 1
ATOM 1474 C CA . THR A 1 202 ? -1.193 -0.884 -24.059 1.00 91.81 202 THR A CA 1
ATOM 1475 C C 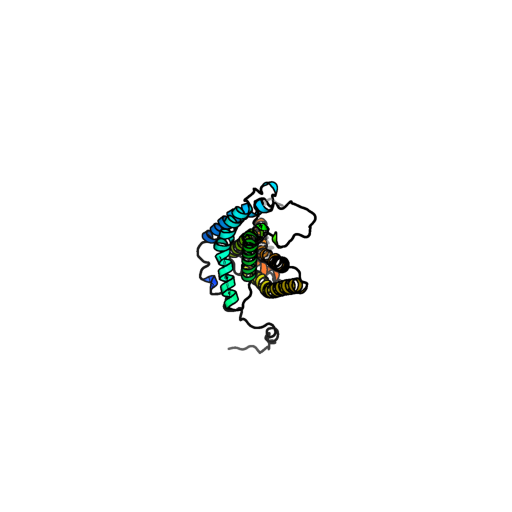. THR A 1 202 ? 0.002 -1.498 -24.781 1.00 91.81 202 THR A C 1
ATOM 1477 O O . THR A 1 202 ? 0.448 -0.961 -25.792 1.00 91.81 202 THR A O 1
ATOM 1480 N N . LEU A 1 203 ? 0.487 -2.650 -24.314 1.00 89.06 203 LEU A N 1
ATOM 1481 C CA . LEU A 1 203 ? 1.587 -3.367 -24.956 1.00 89.06 203 LEU A CA 1
ATOM 1482 C C . LEU A 1 203 ? 1.248 -3.724 -26.412 1.00 89.06 203 LEU A C 1
ATOM 1484 O O . LEU A 1 203 ? 2.035 -3.438 -27.311 1.00 89.06 203 LEU A O 1
ATOM 1488 N N . GLY A 1 204 ? 0.066 -4.300 -26.649 1.00 91.56 204 GLY A N 1
ATOM 1489 C CA . GLY A 1 204 ? -0.393 -4.689 -27.983 1.00 91.56 204 GLY A CA 1
ATOM 1490 C C . GLY A 1 204 ? -0.587 -3.496 -28.919 1.00 91.56 204 GLY A C 1
ATOM 1491 O O . GLY A 1 204 ? -0.181 -3.553 -30.077 1.00 91.56 204 GLY A O 1
ATOM 1492 N N . PHE A 1 205 ? -1.136 -2.391 -28.413 1.00 92.56 205 PHE A N 1
ATOM 1493 C CA . PHE A 1 205 ? -1.327 -1.163 -29.184 1.00 92.56 205 PHE A CA 1
ATOM 1494 C C . PHE A 1 205 ? 0.006 -0.557 -29.649 1.00 92.56 205 PHE A C 1
ATOM 1496 O O . PHE A 1 205 ? 0.173 -0.233 -30.827 1.00 92.56 205 PHE A O 1
ATOM 1503 N N . TRP A 1 206 ? 0.982 -0.434 -28.747 1.00 87.50 206 TRP A N 1
ATOM 1504 C CA . TRP A 1 206 ? 2.297 0.122 -29.083 1.00 87.50 206 TRP A CA 1
ATOM 1505 C C . TRP A 1 206 ? 3.114 -0.814 -29.974 1.00 87.50 206 TRP A C 1
ATOM 1507 O O . TRP A 1 206 ? 3.783 -0.357 -30.899 1.00 87.50 206 TRP A O 1
ATOM 1517 N N . TRP A 1 207 ? 3.009 -2.126 -29.761 1.00 88.06 207 TRP A N 1
ATOM 1518 C CA . TRP A 1 207 ? 3.676 -3.094 -30.625 1.00 88.06 207 TRP A CA 1
ATOM 1519 C C . TRP A 1 207 ? 3.072 -3.117 -32.039 1.00 88.06 207 TRP A C 1
ATOM 1521 O O . TRP A 1 207 ? 3.810 -3.146 -33.022 1.00 88.06 207 TRP A O 1
ATOM 1531 N N . GLY A 1 208 ? 1.743 -3.023 -32.158 1.00 88.12 208 GLY A N 1
ATOM 1532 C CA . GLY A 1 208 ? 1.037 -3.005 -33.444 1.00 88.12 208 GLY A CA 1
ATOM 1533 C C . GLY A 1 208 ? 1.234 -1.721 -34.254 1.00 88.12 208 GLY A C 1
ATOM 1534 O O . GLY A 1 208 ? 1.198 -1.755 -35.479 1.00 88.12 208 GLY A O 1
ATOM 1535 N N . THR A 1 209 ? 1.499 -0.593 -33.592 1.00 87.50 209 THR A N 1
ATOM 1536 C CA . THR A 1 209 ? 1.821 0.687 -34.253 1.00 87.50 209 THR A CA 1
ATOM 1537 C C . THR A 1 209 ? 3.285 0.783 -34.703 1.00 87.50 209 THR A C 1
ATOM 1539 O O . THR A 1 209 ? 3.682 1.796 -35.277 1.00 87.50 209 THR A O 1
ATOM 1542 N N . GLY A 1 210 ? 4.091 -0.265 -34.483 1.00 81.12 210 GLY A N 1
ATOM 1543 C CA . GLY A 1 210 ? 5.495 -0.323 -34.903 1.00 81.12 210 GLY A CA 1
ATOM 1544 C C . GLY A 1 210 ? 6.440 0.510 -34.037 1.00 81.12 210 GLY A C 1
ATOM 1545 O O . GLY A 1 210 ? 7.608 0.684 -34.387 1.00 81.12 210 GLY A O 1
ATOM 1546 N N . ALA A 1 211 ? 5.971 1.019 -32.898 1.00 72.31 211 ALA A N 1
ATOM 1547 C CA . ALA A 1 211 ? 6.856 1.614 -31.916 1.00 72.31 211 ALA A CA 1
ATOM 1548 C C . ALA A 1 211 ? 7.745 0.507 -31.319 1.00 72.31 211 ALA A C 1
ATOM 1550 O O . ALA A 1 211 ? 7.270 -0.587 -31.015 1.00 72.31 211 ALA A O 1
ATOM 1551 N N . GLY A 1 212 ? 9.053 0.758 -31.207 1.00 79.25 212 GLY A N 1
ATOM 1552 C CA . GLY A 1 212 ? 10.024 -0.264 -30.805 1.00 79.25 212 GLY A CA 1
ATOM 1553 C C . GLY A 1 212 ? 9.647 -1.004 -29.511 1.00 79.25 212 GLY A C 1
ATOM 1554 O O . GLY A 1 212 ? 9.032 -0.445 -28.609 1.00 79.25 212 GLY A O 1
ATOM 1555 N N . VAL A 1 213 ? 10.071 -2.265 -29.380 1.00 80.69 213 VAL A N 1
ATOM 1556 C CA . VAL A 1 213 ? 9.704 -3.149 -28.248 1.00 80.69 213 VAL A CA 1
ATOM 1557 C C . VAL A 1 213 ? 9.982 -2.509 -26.878 1.00 80.69 213 VAL A C 1
ATOM 1559 O O . VAL A 1 213 ? 9.214 -2.688 -25.934 1.00 80.69 213 VAL A O 1
ATOM 1562 N N . ALA A 1 214 ? 11.040 -1.700 -26.779 1.00 77.62 214 ALA A N 1
ATOM 1563 C CA . ALA A 1 214 ? 11.382 -0.969 -25.563 1.00 77.62 214 ALA A CA 1
ATOM 1564 C C . ALA A 1 214 ? 10.304 0.049 -25.140 1.00 77.62 214 ALA A C 1
ATOM 1566 O O . ALA A 1 214 ? 10.023 0.171 -23.948 1.00 77.62 214 ALA A O 1
ATOM 1567 N N . THR A 1 215 ? 9.681 0.766 -26.084 1.00 79.50 215 THR A N 1
ATOM 1568 C CA . THR A 1 215 ? 8.637 1.761 -25.777 1.00 79.50 215 THR A CA 1
ATOM 1569 C C . THR A 1 215 ? 7.322 1.107 -25.404 1.00 79.50 215 THR A C 1
ATOM 1571 O O . THR A 1 215 ? 6.709 1.515 -24.418 1.00 79.50 215 THR A O 1
ATOM 1574 N N . ALA A 1 216 ? 6.944 0.037 -26.103 1.00 84.56 216 ALA A N 1
ATOM 1575 C CA . ALA A 1 216 ? 5.768 -0.754 -25.760 1.00 84.56 216 ALA A CA 1
ATOM 1576 C C . ALA A 1 216 ? 5.880 -1.351 -24.345 1.00 84.56 216 ALA A C 1
ATOM 1578 O O . ALA A 1 216 ? 4.953 -1.230 -23.541 1.00 84.56 216 ALA A O 1
ATOM 1579 N N . PHE A 1 217 ? 7.037 -1.932 -24.008 1.00 83.75 217 PHE A N 1
ATOM 1580 C CA . PHE A 1 217 ? 7.280 -2.498 -22.681 1.00 83.75 217 PHE A CA 1
ATOM 1581 C C . PHE A 1 217 ? 7.305 -1.426 -21.584 1.00 83.75 217 PHE A C 1
ATOM 1583 O O . PHE A 1 217 ? 6.646 -1.589 -20.559 1.00 83.75 217 PHE A O 1
ATOM 1590 N N . GLY A 1 218 ? 7.997 -0.302 -21.804 1.00 84.06 218 GLY A N 1
ATOM 1591 C CA . GLY A 1 218 ? 8.029 0.804 -20.842 1.00 84.06 218 GLY A CA 1
ATOM 1592 C C . GLY A 1 218 ? 6.642 1.388 -20.559 1.00 84.06 218 GLY A C 1
ATOM 1593 O O . GLY A 1 218 ? 6.301 1.629 -19.401 1.00 84.06 218 GLY A O 1
ATOM 1594 N N . ALA A 1 219 ? 5.806 1.544 -21.591 1.00 85.75 219 ALA A N 1
ATOM 1595 C CA . ALA A 1 219 ? 4.426 2.001 -21.435 1.00 85.75 219 ALA A CA 1
ATOM 1596 C C . ALA A 1 219 ? 3.575 1.003 -20.631 1.00 85.75 219 ALA A C 1
ATOM 1598 O O . ALA A 1 219 ? 2.862 1.406 -19.713 1.00 85.75 219 ALA A O 1
ATOM 1599 N N . ALA A 1 220 ? 3.687 -0.298 -20.915 1.00 88.06 220 ALA A N 1
ATOM 1600 C CA . ALA A 1 220 ? 2.966 -1.337 -20.179 1.00 88.06 220 ALA A CA 1
ATOM 1601 C C . ALA A 1 220 ? 3.384 -1.403 -18.699 1.00 88.06 220 ALA A C 1
ATOM 1603 O O . ALA A 1 220 ? 2.530 -1.461 -17.811 1.00 88.06 220 ALA A O 1
ATOM 1604 N N . VAL A 1 221 ? 4.690 -1.328 -18.419 1.00 87.50 221 VAL A N 1
ATOM 1605 C CA . VAL A 1 221 ? 5.226 -1.281 -17.049 1.00 87.50 221 VAL A CA 1
ATOM 1606 C C . VAL A 1 221 ? 4.762 -0.017 -16.324 1.00 87.50 221 VAL A C 1
ATOM 1608 O O . VAL A 1 221 ? 4.371 -0.099 -15.162 1.00 87.50 221 VAL A O 1
ATOM 1611 N N . ALA A 1 222 ? 4.729 1.139 -16.993 1.00 88.06 222 ALA A N 1
ATOM 1612 C CA . ALA A 1 222 ? 4.216 2.373 -16.403 1.00 88.06 222 ALA A CA 1
ATOM 1613 C C . ALA A 1 222 ? 2.735 2.253 -16.004 1.00 88.06 222 ALA A C 1
ATOM 1615 O O . ALA A 1 222 ? 2.383 2.626 -14.886 1.00 88.06 222 ALA A O 1
ATOM 1616 N N . VAL A 1 223 ? 1.884 1.682 -16.866 1.00 90.69 223 VAL A N 1
ATOM 1617 C CA . VAL A 1 223 ? 0.462 1.428 -16.558 1.00 90.69 223 VAL A CA 1
ATOM 1618 C C . VAL A 1 223 ? 0.318 0.507 -15.346 1.00 90.69 223 VAL A C 1
ATOM 1620 O O . VAL A 1 223 ? -0.442 0.809 -14.426 1.00 90.69 223 VAL A O 1
ATOM 1623 N N . LEU A 1 224 ? 1.090 -0.580 -15.307 1.00 88.81 224 LEU A N 1
ATOM 1624 C CA . LEU A 1 224 ? 1.084 -1.533 -14.198 1.00 88.81 224 LEU A CA 1
ATOM 1625 C C . LEU A 1 224 ? 1.509 -0.884 -12.869 1.00 88.81 224 LEU A C 1
ATOM 1627 O O . LEU A 1 224 ? 0.877 -1.106 -11.838 1.00 88.81 224 LEU A O 1
ATOM 1631 N N . ILE A 1 225 ? 2.565 -0.067 -12.896 1.00 86.75 225 ILE A N 1
ATOM 1632 C CA . ILE A 1 225 ? 3.106 0.636 -11.726 1.00 86.75 225 ILE A CA 1
ATOM 1633 C C . ILE A 1 225 ? 2.118 1.684 -11.202 1.00 86.75 225 ILE A C 1
ATOM 1635 O O . ILE A 1 225 ? 1.852 1.724 -9.999 1.00 86.75 225 ILE A O 1
ATOM 1639 N N . ILE A 1 226 ? 1.572 2.523 -12.089 1.00 87.81 226 ILE A N 1
ATOM 1640 C CA . ILE A 1 226 ? 0.594 3.566 -11.734 1.00 87.81 226 ILE A CA 1
ATOM 1641 C C . ILE A 1 226 ? -0.679 2.930 -11.168 1.00 87.81 226 ILE A C 1
ATOM 1643 O O . ILE A 1 226 ? -1.302 3.486 -10.266 1.00 87.81 226 ILE A O 1
ATOM 1647 N N . GLY A 1 227 ? -1.026 1.732 -11.639 1.00 87.88 227 GLY A N 1
ATOM 1648 C CA . GLY A 1 227 ? -2.125 0.940 -11.109 1.00 87.88 227 GLY A CA 1
ATOM 1649 C C . GLY A 1 227 ? -1.921 0.382 -9.693 1.00 87.88 227 GLY A C 1
ATOM 1650 O O . GLY A 1 227 ? -2.876 -0.198 -9.178 1.00 87.88 227 GLY A O 1
ATOM 1651 N N . CYS A 1 228 ? -0.752 0.520 -9.033 1.00 84.56 228 CYS A N 1
ATOM 1652 C CA . CYS A 1 228 ? -0.562 -0.068 -7.696 1.00 84.56 228 CYS A CA 1
ATOM 1653 C C . CYS A 1 228 ? -1.544 0.492 -6.649 1.00 84.56 228 CYS A C 1
ATOM 1655 O O . CYS A 1 228 ? -1.420 1.658 -6.269 1.00 84.56 228 CYS A O 1
ATOM 1657 N N . PRO A 1 229 ? -2.403 -0.342 -6.018 1.00 84.50 229 PRO A N 1
ATOM 1658 C CA . PRO A 1 229 ? -3.269 0.061 -4.904 1.00 84.50 229 PRO A CA 1
ATOM 1659 C C . PRO A 1 229 ? -2.508 0.195 -3.573 1.00 84.50 229 PRO A C 1
ATOM 1661 O O . PRO A 1 229 ? -3.079 0.084 -2.486 1.00 84.50 229 PRO A O 1
ATOM 1664 N N . CYS A 1 230 ? -1.198 0.421 -3.631 1.00 83.31 230 CYS A N 1
ATOM 1665 C CA . CYS A 1 230 ? -0.311 0.539 -2.487 1.00 83.31 230 CYS A CA 1
ATOM 1666 C C . CYS A 1 230 ? -0.835 1.608 -1.500 1.00 83.31 230 CYS A C 1
ATOM 1668 O O . CYS A 1 230 ? -0.933 1.322 -0.309 1.00 83.31 230 CYS A O 1
ATOM 1670 N N . ALA A 1 231 ? -1.281 2.772 -1.999 1.00 83.06 231 ALA A N 1
ATOM 1671 C CA . ALA A 1 231 ? -1.929 3.856 -1.239 1.00 83.06 231 ALA A CA 1
ATOM 1672 C C . ALA A 1 231 ? -3.189 3.414 -0.477 1.00 83.06 231 ALA A C 1
ATOM 1674 O O . ALA A 1 231 ? -3.359 3.732 0.702 1.00 83.06 231 ALA A O 1
ATOM 1675 N N . LEU A 1 232 ? -4.058 2.658 -1.150 1.00 79.75 232 LEU A N 1
ATOM 1676 C CA . LEU A 1 232 ? -5.406 2.355 -0.675 1.00 79.75 232 LEU A CA 1
ATOM 1677 C C . LEU A 1 232 ? -5.396 1.567 0.628 1.00 79.75 232 LEU A C 1
ATOM 1679 O O . LEU A 1 232 ? -6.051 1.966 1.585 1.00 79.75 232 LEU A O 1
ATOM 1683 N N . GLY A 1 233 ? -4.616 0.493 0.717 1.00 75.62 233 GLY A N 1
ATOM 1684 C CA . GLY A 1 233 ? -4.617 -0.279 1.957 1.00 75.62 233 GLY A CA 1
ATOM 1685 C C . GLY A 1 233 ? -3.662 0.250 3.037 1.00 75.62 233 GLY A C 1
ATOM 1686 O O . GLY A 1 233 ? -3.551 -0.356 4.091 1.00 75.62 233 GLY A O 1
ATOM 1687 N N . LEU A 1 234 ? -2.979 1.383 2.820 1.00 83.19 234 LEU A N 1
ATOM 1688 C CA . LEU A 1 234 ? -2.392 2.156 3.924 1.00 83.19 234 LEU A CA 1
ATOM 1689 C C . LEU A 1 234 ? -3.389 3.165 4.504 1.00 83.19 234 LEU A C 1
ATOM 1691 O O . LEU A 1 234 ? -3.332 3.470 5.695 1.00 83.19 234 LEU A O 1
ATOM 1695 N N . ALA A 1 235 ? -4.311 3.667 3.678 1.00 84.75 235 ALA A N 1
ATOM 1696 C CA . ALA A 1 235 ? -5.265 4.697 4.069 1.00 84.75 235 ALA A CA 1
ATOM 1697 C C . ALA A 1 235 ? -6.187 4.234 5.206 1.00 84.75 235 ALA A C 1
ATOM 1699 O O . ALA A 1 235 ? -6.364 4.957 6.185 1.00 84.75 235 ALA A O 1
ATOM 1700 N N . THR A 1 236 ? -6.725 3.017 5.109 1.00 80.25 236 THR A N 1
ATOM 1701 C CA . THR A 1 236 ? -7.678 2.460 6.077 1.00 80.25 236 THR A CA 1
ATOM 1702 C C . THR A 1 236 ? -7.121 2.360 7.503 1.00 80.25 236 THR A C 1
ATOM 1704 O O . THR A 1 236 ? -7.684 2.999 8.398 1.00 80.25 236 THR A O 1
ATOM 1707 N N . PRO A 1 237 ? -6.016 1.629 7.766 1.00 80.56 237 PRO A N 1
ATOM 1708 C CA . PRO A 1 237 ? -5.491 1.534 9.124 1.00 80.56 237 PRO A CA 1
ATOM 1709 C C . PRO A 1 237 ? -4.985 2.893 9.626 1.00 80.56 237 PRO A C 1
ATOM 1711 O O . PRO A 1 237 ? -5.185 3.223 10.794 1.00 80.56 237 PRO A O 1
ATOM 1714 N N . ALA A 1 238 ? -4.406 3.731 8.757 1.00 84.69 238 ALA A N 1
ATOM 1715 C CA . ALA A 1 238 ? -3.943 5.065 9.140 1.00 84.69 238 ALA A CA 1
ATOM 1716 C C . ALA A 1 238 ? -5.091 5.991 9.583 1.00 84.69 238 ALA A C 1
ATOM 1718 O O . ALA A 1 238 ? -4.952 6.707 10.580 1.00 84.69 238 ALA A O 1
ATOM 1719 N N . ALA A 1 239 ? -6.225 5.968 8.876 1.00 84.94 239 ALA A N 1
ATOM 1720 C CA . ALA A 1 239 ? -7.416 6.736 9.233 1.00 84.94 239 ALA A CA 1
ATOM 1721 C C . ALA A 1 239 ? -7.994 6.274 10.575 1.00 84.94 239 ALA A C 1
ATOM 1723 O O . ALA A 1 239 ? -8.289 7.102 11.437 1.00 84.94 239 ALA A O 1
ATOM 1724 N N . LEU A 1 240 ? -8.082 4.958 10.784 1.00 83.44 240 LEU A N 1
ATOM 1725 C CA . LEU A 1 240 ? -8.582 4.367 12.023 1.00 83.44 240 LEU A CA 1
ATOM 1726 C C . LEU A 1 240 ? -7.683 4.685 13.230 1.00 83.44 240 LEU A C 1
ATOM 1728 O O . LEU A 1 240 ? -8.189 5.114 14.264 1.00 83.44 240 LEU A O 1
ATOM 1732 N N . LEU A 1 241 ? -6.358 4.556 13.089 1.00 84.62 241 LEU A N 1
ATOM 1733 C CA . LEU A 1 241 ? -5.373 4.895 14.128 1.00 84.62 241 LEU A CA 1
ATOM 1734 C C . LEU A 1 241 ? -5.423 6.381 14.519 1.00 84.62 241 LEU A C 1
ATOM 1736 O O . LEU A 1 241 ? -5.372 6.715 15.704 1.00 84.62 241 LEU A O 1
ATOM 1740 N N . LYS A 1 242 ? -5.541 7.294 13.543 1.00 86.44 242 LYS A N 1
ATOM 1741 C CA . LYS A 1 242 ? -5.713 8.727 13.840 1.00 86.44 242 LYS A CA 1
ATOM 1742 C C . LYS A 1 242 ? -7.078 9.027 14.461 1.00 86.44 242 LYS A C 1
ATOM 1744 O O . LYS A 1 242 ? -7.153 9.860 15.363 1.00 86.44 242 LYS A O 1
ATOM 1749 N N . GLY A 1 243 ? -8.133 8.355 14.003 1.00 86.81 243 GLY A N 1
ATOM 1750 C CA . GLY A 1 243 ? -9.493 8.508 14.518 1.00 86.81 243 GLY A CA 1
ATOM 1751 C C . GLY A 1 243 ? -9.611 8.115 15.990 1.00 86.81 243 GLY A C 1
ATOM 1752 O O . GLY A 1 243 ? -10.085 8.912 16.799 1.00 86.81 243 GLY A O 1
ATOM 1753 N N . THR A 1 244 ? -9.109 6.935 16.370 1.00 85.25 244 THR A N 1
ATOM 1754 C CA . THR A 1 244 ? -9.101 6.485 17.774 1.00 85.25 244 THR A CA 1
ATOM 1755 C C . THR A 1 244 ? -8.208 7.358 18.650 1.00 85.25 244 THR A C 1
ATOM 1757 O O . THR A 1 244 ? -8.608 7.713 19.758 1.00 85.25 244 THR A O 1
ATOM 1760 N N . GLY A 1 245 ? -7.043 7.780 18.145 1.00 87.38 245 GLY A N 1
ATOM 1761 C CA . GLY A 1 245 ? -6.164 8.720 18.846 1.00 87.38 245 GLY A CA 1
ATOM 1762 C C . GLY A 1 245 ? -6.850 10.055 19.144 1.00 87.38 245 GLY A C 1
ATOM 1763 O O . GLY A 1 245 ? -6.739 10.577 20.253 1.00 87.38 245 GLY A O 1
ATOM 1764 N N . ARG A 1 246 ? -7.622 10.589 18.188 1.00 88.44 246 ARG A N 1
ATOM 1765 C CA . ARG A 1 246 ? -8.401 11.816 18.397 1.00 88.44 246 ARG A CA 1
ATOM 1766 C C . ARG A 1 246 ? -9.573 11.605 19.358 1.00 88.44 246 ARG A C 1
ATOM 1768 O O . ARG A 1 246 ? -9.804 12.469 20.197 1.00 88.44 246 ARG A O 1
ATOM 1775 N N . GLY A 1 247 ? -10.269 10.470 19.281 1.00 88.75 247 GLY A N 1
ATOM 1776 C CA . GLY A 1 247 ? -11.332 10.105 20.227 1.00 88.75 247 GLY A CA 1
ATOM 1777 C C . GLY A 1 247 ? -10.833 10.027 21.673 1.00 88.75 247 GLY A C 1
ATOM 1778 O O . GLY A 1 247 ? -11.464 10.577 22.574 1.00 88.75 247 GLY A O 1
ATOM 1779 N N . ALA A 1 248 ? -9.640 9.464 21.884 1.00 91.25 248 ALA A N 1
ATOM 1780 C CA . ALA A 1 248 ? -9.013 9.394 23.203 1.00 91.25 248 ALA A CA 1
ATOM 1781 C C . ALA A 1 248 ? -8.698 10.786 23.782 1.00 91.25 248 ALA A C 1
ATOM 1783 O O . ALA A 1 248 ? -8.908 11.019 24.970 1.00 91.25 248 ALA A O 1
ATOM 1784 N N . GLN A 1 249 ? -8.271 11.739 22.945 1.00 91.62 249 GLN A N 1
ATOM 1785 C CA . GLN A 1 249 ? -8.071 13.137 23.363 1.00 91.62 249 GLN A CA 1
ATOM 1786 C C . GLN A 1 249 ? -9.375 13.847 23.755 1.00 91.62 249 GLN A C 1
ATOM 1788 O O . GLN A 1 249 ? -9.329 14.858 24.447 1.00 91.62 249 GLN A O 1
ATOM 1793 N N . LEU A 1 250 ? -10.525 13.337 23.309 1.00 95.12 250 LEU A N 1
ATOM 1794 C CA . LEU A 1 250 ? -11.854 13.828 23.676 1.00 95.12 250 LEU A CA 1
ATOM 1795 C C . LEU A 1 250 ? -12.447 13.071 24.880 1.00 95.12 250 LEU A C 1
ATOM 1797 O O . LEU A 1 250 ? -13.605 13.284 25.220 1.00 95.12 250 LEU A O 1
ATOM 1801 N N . GLY A 1 251 ? -11.677 12.183 25.521 1.00 93.62 251 GLY A N 1
ATOM 1802 C CA . GLY A 1 251 ? -12.134 11.381 26.660 1.00 93.62 251 GLY A CA 1
ATOM 1803 C C . GLY A 1 251 ? -12.940 10.134 26.280 1.00 93.62 251 GLY A C 1
ATOM 1804 O O . GLY A 1 251 ? -13.487 9.476 27.161 1.00 93.62 251 GLY A O 1
ATOM 1805 N N . VAL A 1 252 ? -13.002 9.774 24.992 1.00 90.81 252 VAL A N 1
ATOM 1806 C CA . VAL A 1 252 ? -13.716 8.584 24.506 1.00 90.81 252 VAL A CA 1
ATOM 1807 C C . VAL A 1 252 ? -12.714 7.463 24.232 1.00 90.81 252 VAL A C 1
ATOM 1809 O O . VAL A 1 252 ? -11.996 7.475 23.231 1.00 90.81 252 VAL A O 1
ATOM 1812 N N . LEU A 1 253 ? -12.661 6.470 25.122 1.00 88.62 253 LEU A N 1
ATOM 1813 C CA . LEU A 1 253 ? -11.791 5.305 24.961 1.00 88.62 253 LEU A CA 1
ATOM 1814 C C . LEU A 1 253 ? -12.488 4.218 24.135 1.00 88.62 253 LEU A C 1
ATOM 1816 O O . LEU A 1 253 ? -13.344 3.488 24.631 1.00 88.62 253 LEU A O 1
ATOM 1820 N N . ILE A 1 254 ? -12.080 4.081 22.877 1.00 84.44 254 ILE A N 1
ATOM 1821 C CA . ILE A 1 254 ? -12.624 3.088 21.947 1.00 84.44 254 ILE A CA 1
ATOM 1822 C C . ILE A 1 254 ? -11.751 1.830 21.992 1.00 84.44 254 ILE A C 1
ATOM 1824 O O . ILE A 1 254 ? -10.609 1.838 21.531 1.00 84.44 254 ILE A O 1
ATOM 1828 N N . LYS A 1 255 ? -12.283 0.731 22.538 1.00 76.69 255 LYS A N 1
ATOM 1829 C CA . LYS A 1 255 ? -11.608 -0.577 22.547 1.00 76.69 255 LYS A CA 1
ATOM 1830 C C . LYS A 1 255 ? -11.919 -1.350 21.262 1.00 76.69 255 LYS A C 1
ATOM 1832 O O . LYS A 1 255 ? -12.825 -2.175 21.229 1.00 76.69 255 LYS A O 1
ATOM 1837 N N . GLY A 1 256 ? -11.130 -1.082 20.223 1.00 73.38 256 GLY A N 1
ATOM 1838 C CA . GLY A 1 256 ? -11.167 -1.805 18.948 1.00 73.38 256 GLY A CA 1
ATOM 1839 C C . GLY A 1 256 ? -12.009 -1.133 17.859 1.00 73.38 256 GLY A C 1
ATOM 1840 O O . GLY A 1 256 ? -12.950 -0.391 18.128 1.00 73.38 256 GLY A O 1
ATOM 1841 N N . PHE A 1 257 ? -11.656 -1.397 16.601 1.00 73.38 257 PHE A N 1
ATOM 1842 C CA . PHE A 1 257 ? -12.222 -0.705 15.435 1.00 73.38 257 PHE A CA 1
ATOM 1843 C C . PHE A 1 257 ? -13.645 -1.143 15.067 1.00 73.38 257 PHE A C 1
ATOM 1845 O O . PHE A 1 257 ? -14.378 -0.373 14.459 1.00 73.38 257 PHE A O 1
ATOM 1852 N N . GLU A 1 258 ? -14.070 -2.336 15.490 1.00 73.69 258 GLU A N 1
ATOM 1853 C CA . GLU A 1 258 ? -15.429 -2.842 15.233 1.00 73.69 258 GLU A CA 1
ATOM 1854 C C . GLU A 1 258 ? -16.490 -1.962 15.896 1.00 73.69 258 GLU A C 1
ATOM 1856 O O . GLU A 1 258 ? -17.591 -1.798 15.380 1.00 73.69 258 GLU A O 1
ATOM 1861 N N . VAL A 1 259 ? -16.129 -1.341 17.022 1.00 77.94 259 VAL A N 1
ATOM 1862 C CA . VAL A 1 259 ? -16.993 -0.410 17.743 1.00 77.94 259 VAL A CA 1
ATOM 1863 C C . VAL A 1 259 ? -17.236 0.851 16.916 1.00 77.94 259 VAL A C 1
ATOM 1865 O O . VAL A 1 259 ? -18.348 1.357 16.919 1.00 77.94 259 VAL A O 1
ATOM 1868 N N . LEU A 1 260 ? -16.238 1.336 16.166 1.00 78.75 260 LEU A N 1
ATOM 1869 C CA . LEU A 1 260 ? -16.398 2.493 15.275 1.00 78.75 260 LEU A CA 1
ATOM 1870 C C . LEU A 1 260 ? -17.322 2.182 14.095 1.00 78.75 260 LEU A C 1
ATOM 1872 O O . LEU A 1 260 ? -18.112 3.034 13.695 1.00 78.75 260 LEU A O 1
ATOM 1876 N N . GLU A 1 261 ? -17.229 0.973 13.546 1.00 77.81 261 GLU A N 1
ATOM 1877 C CA . GLU A 1 261 ? -18.080 0.551 12.434 1.00 77.81 261 GLU A CA 1
ATOM 1878 C C . GLU A 1 261 ? -19.511 0.268 12.897 1.00 77.81 261 GLU A C 1
ATOM 1880 O O . GLU A 1 261 ? -20.459 0.787 12.313 1.00 77.81 261 GLU A O 1
ATOM 1885 N N . SER A 1 262 ? -19.662 -0.457 14.006 1.00 79.56 262 SER A N 1
ATOM 1886 C CA . SER A 1 262 ? -20.963 -0.745 14.616 1.00 79.56 262 SER A CA 1
ATOM 1887 C C . SER A 1 262 ? -21.656 0.531 15.089 1.00 79.56 262 SER A C 1
ATOM 1889 O O . SER A 1 262 ? -22.867 0.660 14.932 1.00 79.56 262 SER A O 1
ATOM 1891 N N . ALA A 1 263 ? -20.900 1.508 15.606 1.00 84.62 263 ALA A N 1
ATOM 1892 C CA . ALA A 1 263 ? -21.437 2.799 16.029 1.00 84.62 263 ALA A CA 1
ATOM 1893 C C . ALA A 1 263 ? -22.095 3.585 14.889 1.00 84.62 263 ALA A C 1
ATOM 1895 O O . ALA A 1 263 ? -23.015 4.355 15.151 1.00 84.62 263 ALA A O 1
ATOM 1896 N N . LYS A 1 264 ? -21.683 3.374 13.629 1.00 84.31 264 LYS A N 1
ATOM 1897 C CA . LYS A 1 264 ? -22.309 4.025 12.466 1.00 84.31 264 LYS A CA 1
ATOM 1898 C C . LYS A 1 264 ? -23.773 3.611 12.283 1.00 84.31 264 LYS A C 1
ATOM 1900 O O . LYS A 1 264 ? -24.547 4.384 11.731 1.00 84.31 264 LYS A O 1
ATOM 1905 N N . SER A 1 265 ? -24.134 2.405 12.713 1.00 85.94 265 SER A N 1
ATOM 1906 C CA . SER A 1 265 ? -25.487 1.850 12.600 1.00 85.94 265 SER A CA 1
ATOM 1907 C C . SER A 1 265 ? -26.271 1.875 13.915 1.00 85.94 265 SER A C 1
ATOM 1909 O O . SER A 1 265 ? -27.283 1.191 14.027 1.00 85.94 265 SER A O 1
ATOM 1911 N N . ILE A 1 266 ? -25.799 2.588 14.944 1.00 91.38 266 ILE A N 1
ATOM 1912 C CA . ILE A 1 266 ? -26.554 2.715 16.196 1.00 91.38 266 ILE A CA 1
ATOM 1913 C C . ILE A 1 266 ? -27.620 3.794 16.020 1.00 91.38 266 ILE A C 1
ATOM 1915 O O . ILE A 1 266 ? -27.309 4.982 16.012 1.00 91.38 266 ILE A O 1
ATOM 1919 N N . ASP A 1 267 ? -28.878 3.368 15.954 1.00 95.88 267 ASP A N 1
ATOM 1920 C CA . ASP A 1 267 ? -30.039 4.267 15.942 1.00 95.88 267 ASP A CA 1
ATOM 1921 C C . ASP A 1 267 ? -30.666 4.443 17.337 1.00 95.88 267 ASP A C 1
ATOM 1923 O O . ASP A 1 267 ? -31.341 5.434 17.611 1.00 95.88 267 ASP A O 1
ATOM 1927 N N . ILE A 1 268 ? -30.449 3.477 18.238 1.00 94.69 268 ILE A N 1
ATOM 1928 C CA . ILE A 1 268 ? -31.066 3.432 19.568 1.00 94.69 268 ILE A CA 1
ATOM 1929 C C . ILE A 1 268 ? -29.976 3.328 20.631 1.00 94.69 268 ILE A C 1
ATOM 1931 O O . ILE A 1 268 ? -29.187 2.383 20.640 1.00 94.69 268 ILE A O 1
ATOM 1935 N N . VAL A 1 269 ? -29.974 4.277 21.568 1.00 93.75 269 VAL A N 1
ATOM 1936 C CA . VAL A 1 269 ? -29.070 4.288 22.722 1.00 93.75 269 VAL A CA 1
ATOM 1937 C C . VAL A 1 269 ? -29.881 4.049 23.990 1.00 93.75 269 VAL A C 1
ATOM 1939 O O . VAL A 1 269 ? -30.715 4.869 24.370 1.00 93.75 269 VAL A O 1
ATOM 1942 N N . VAL A 1 270 ? -29.626 2.925 24.659 1.00 94.56 270 VAL A N 1
ATOM 1943 C CA . VAL A 1 270 ? -30.209 2.616 25.970 1.00 94.56 270 VAL A CA 1
ATOM 1944 C C . VAL A 1 270 ? -29.198 3.005 27.043 1.00 94.56 270 VAL A C 1
ATOM 1946 O O . VAL A 1 270 ? -28.092 2.470 27.082 1.00 94.56 270 VAL A O 1
ATOM 1949 N N . LEU A 1 271 ? -29.569 3.956 27.900 1.00 94.19 271 LEU A N 1
ATOM 1950 C CA . LEU A 1 271 ? -28.720 4.453 28.981 1.00 94.19 271 LEU A CA 1
ATOM 1951 C C . LEU A 1 271 ? -29.156 3.838 30.309 1.00 94.19 271 LEU A C 1
ATOM 1953 O O . LEU A 1 271 ? -30.335 3.892 30.661 1.00 94.19 271 LEU A O 1
ATOM 1957 N N . ASP A 1 272 ? -28.202 3.299 31.068 1.00 94.62 272 ASP A N 1
ATOM 1958 C CA . ASP A 1 272 ? -28.467 2.901 32.449 1.00 94.62 272 ASP A CA 1
ATOM 1959 C C . ASP A 1 272 ? -28.610 4.143 33.343 1.00 94.62 272 ASP A C 1
ATOM 1961 O O . ASP A 1 272 ? -27.898 5.144 33.203 1.00 94.62 272 ASP A O 1
ATOM 1965 N N . LYS A 1 273 ? -29.551 4.099 34.285 1.00 93.00 273 LYS A N 1
ATOM 1966 C CA . LYS A 1 273 ? -29.817 5.232 35.176 1.00 93.00 273 LYS A CA 1
ATOM 1967 C C . LYS A 1 273 ? -28.736 5.355 36.245 1.00 93.00 273 LYS A C 1
ATOM 1969 O O . LYS A 1 273 ? -28.291 6.466 36.547 1.00 93.00 273 LYS A O 1
ATOM 1974 N N . THR A 1 274 ? -28.337 4.240 36.847 1.00 88.88 274 THR A N 1
ATOM 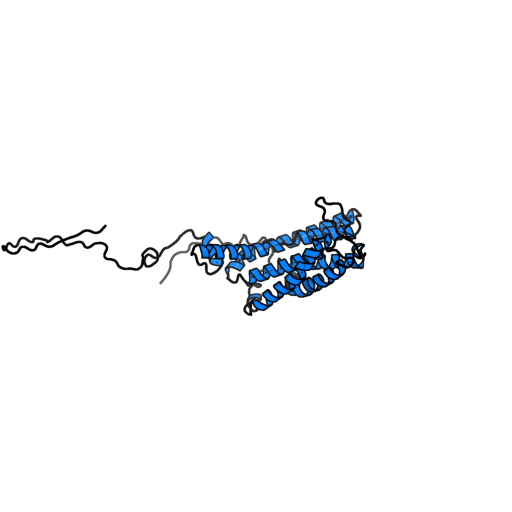1975 C CA . THR A 1 274 ? -27.477 4.242 38.037 1.00 88.88 274 THR A CA 1
ATOM 1976 C C . THR A 1 274 ? -26.013 4.292 37.610 1.00 88.88 274 THR A C 1
ATOM 1978 O O . THR A 1 274 ? -25.516 3.357 37.004 1.00 88.88 274 THR A O 1
ATOM 1981 N N . GLY A 1 275 ? -25.304 5.389 37.887 1.00 83.94 275 GLY A N 1
ATOM 1982 C CA . GLY A 1 275 ? -23.882 5.520 37.528 1.00 83.94 275 GLY A CA 1
ATOM 1983 C C . GLY A 1 275 ? -23.585 5.953 36.083 1.00 83.94 275 GLY A C 1
ATOM 1984 O O . GLY A 1 275 ? -22.422 6.195 35.773 1.00 83.94 275 GLY A O 1
ATOM 1985 N N . MET A 1 276 ? -24.601 6.104 35.221 1.00 88.75 276 MET A N 1
ATOM 1986 C CA . MET A 1 276 ? -24.480 6.772 33.912 1.00 88.75 276 MET A CA 1
ATOM 1987 C C . MET A 1 276 ? -25.197 8.131 33.920 1.00 88.75 276 MET A C 1
ATOM 1989 O O . MET A 1 276 ? -24.551 9.172 33.828 1.00 88.75 276 MET A O 1
ATOM 1993 N N . LEU A 1 277 ? -26.526 8.139 34.094 1.00 92.75 277 LEU A N 1
ATOM 1994 C CA . LEU A 1 277 ? -27.313 9.382 34.197 1.00 92.75 277 LEU A CA 1
ATOM 1995 C C . LEU A 1 277 ? -27.217 10.038 35.578 1.00 92.75 277 LEU A C 1
ATOM 1997 O O . LEU A 1 277 ? -27.393 11.246 35.719 1.00 92.75 277 LEU A O 1
ATOM 2001 N N . THR A 1 278 ? -26.987 9.231 36.611 1.00 92.12 278 THR A N 1
ATOM 2002 C CA . THR A 1 278 ? -26.877 9.691 37.996 1.00 92.12 278 THR A CA 1
ATOM 2003 C C . THR A 1 278 ? -25.447 9.556 38.491 1.00 92.12 278 THR A C 1
ATOM 2005 O O . THR A 1 278 ? -24.721 8.645 38.100 1.00 92.12 278 THR A O 1
ATOM 2008 N N . THR A 1 279 ? -25.057 10.424 39.424 1.00 87.38 279 THR A N 1
ATOM 2009 C CA . THR A 1 279 ? -23.717 10.436 40.037 1.00 87.38 279 THR A CA 1
ATOM 2010 C C . THR A 1 279 ? -23.417 9.204 40.899 1.00 87.38 279 THR A C 1
ATOM 2012 O O . THR A 1 279 ? -22.319 9.090 41.438 1.00 87.38 279 THR A O 1
ATOM 2015 N N . GLY A 1 280 ? -24.392 8.305 41.094 1.00 86.69 280 GLY A N 1
ATOM 2016 C CA . GLY A 1 280 ? -24.278 7.141 41.977 1.00 86.69 280 GLY A CA 1
ATOM 2017 C C . GLY A 1 280 ? -24.181 7.491 43.467 1.00 86.69 280 GLY A C 1
ATOM 2018 O O . GLY A 1 280 ? -23.967 6.603 44.287 1.00 86.69 280 GLY A O 1
ATOM 2019 N N . ARG A 1 281 ? -24.338 8.771 43.837 1.00 87.75 281 ARG A N 1
ATOM 2020 C CA . ARG A 1 281 ? -24.322 9.239 45.228 1.00 87.75 281 ARG A CA 1
ATOM 2021 C C . ARG A 1 281 ? -25.741 9.540 45.696 1.00 87.75 281 ARG A C 1
ATOM 2023 O O . ARG A 1 281 ? -26.439 10.345 45.083 1.00 87.75 281 ARG A O 1
ATOM 2030 N N . MET A 1 282 ? -26.154 8.911 46.794 1.00 88.69 282 MET A N 1
ATOM 2031 C CA . MET A 1 282 ? -27.455 9.168 47.411 1.00 88.69 282 MET A CA 1
ATOM 2032 C C . MET A 1 282 ? -27.413 10.488 48.179 1.00 88.69 282 MET A C 1
ATOM 2034 O O . MET A 1 282 ? -26.609 10.654 49.093 1.00 88.69 282 MET A O 1
ATOM 2038 N N . VAL A 1 283 ? -28.293 11.415 47.806 1.00 89.19 283 VAL A N 1
ATOM 2039 C CA . VAL A 1 283 ? -28.487 12.696 48.491 1.00 89.19 283 VAL A CA 1
ATOM 2040 C C . VAL A 1 283 ? -29.965 12.879 48.810 1.00 89.19 283 VAL A C 1
ATOM 2042 O O . VAL A 1 283 ? -30.834 12.596 47.983 1.00 89.19 283 VAL A O 1
ATOM 2045 N N . VAL A 1 284 ? -30.265 13.342 50.024 1.00 89.56 284 VAL A N 1
ATOM 2046 C CA . VAL A 1 284 ? -31.635 13.698 50.407 1.00 89.56 284 VAL A CA 1
ATOM 2047 C C . VAL A 1 284 ? -31.990 15.002 49.697 1.00 89.56 284 VAL A C 1
ATOM 2049 O O . VAL A 1 284 ? -31.474 16.057 50.042 1.00 89.56 284 VAL A O 1
ATOM 2052 N N . HIS A 1 285 ? -32.854 14.926 48.684 1.00 92.62 285 HIS A N 1
ATOM 2053 C CA . HIS A 1 285 ? -33.246 16.095 47.888 1.00 92.62 285 HIS A CA 1
ATOM 2054 C C . HIS A 1 285 ? -34.374 16.906 48.539 1.00 92.62 285 HIS A C 1
ATOM 2056 O O . HIS A 1 285 ? -34.461 18.121 48.384 1.00 92.62 285 HIS A O 1
ATOM 2062 N N . ARG A 1 286 ? -35.298 16.233 49.228 1.00 91.81 286 ARG A N 1
ATOM 2063 C CA . ARG A 1 286 ? -36.452 16.881 49.848 1.00 91.81 286 ARG A CA 1
ATOM 2064 C C . ARG A 1 286 ? -36.852 16.118 51.097 1.00 91.81 286 ARG A C 1
ATOM 2066 O O . ARG A 1 286 ? -37.122 14.922 51.030 1.00 91.81 286 ARG A O 1
ATOM 2073 N N . VAL A 1 287 ? -36.944 16.843 52.203 1.00 88.94 287 VAL A N 1
ATOM 2074 C CA . VAL A 1 287 ? -37.661 16.400 53.396 1.00 88.94 287 VAL A CA 1
ATOM 2075 C C . VAL A 1 287 ? -39.038 17.045 53.336 1.00 88.94 287 VAL A C 1
ATOM 2077 O O . VAL A 1 287 ? -39.149 18.259 53.173 1.00 88.94 287 VAL A O 1
ATOM 2080 N N . VAL A 1 288 ? -40.086 16.228 53.385 1.00 90.25 288 VAL A N 1
ATOM 2081 C CA . VAL A 1 288 ? -41.462 16.713 53.510 1.00 90.25 288 VAL A CA 1
ATOM 2082 C C . VAL A 1 288 ? -41.892 16.420 54.933 1.00 90.25 288 VAL A C 1
ATOM 2084 O O . VAL A 1 288 ? -42.054 15.258 55.298 1.00 90.25 288 VAL A O 1
ATOM 2087 N N . GLU A 1 289 ? -42.046 17.468 55.737 1.00 84.06 289 GLU A N 1
ATOM 2088 C CA . GLU A 1 289 ? -42.642 17.318 57.057 1.00 84.06 289 GLU A CA 1
ATOM 2089 C C . GLU A 1 289 ? -44.121 16.960 56.908 1.00 84.06 289 GLU A C 1
ATOM 2091 O O . GLU A 1 289 ? -44.868 17.592 56.153 1.00 84.06 289 GLU A O 1
ATOM 2096 N N . ALA A 1 290 ? -44.552 15.919 57.619 1.00 80.94 290 ALA A N 1
ATOM 2097 C CA . ALA A 1 290 ? -45.959 15.579 57.694 1.00 80.94 290 ALA A CA 1
ATOM 2098 C C . ALA A 1 290 ? -46.697 16.718 58.409 1.00 80.94 290 ALA A C 1
ATOM 2100 O O . ALA A 1 290 ? -46.374 17.059 59.548 1.00 80.94 290 ALA A O 1
ATOM 2101 N N . ARG A 1 291 ? -47.705 17.306 57.752 1.00 72.69 291 ARG A N 1
ATOM 2102 C CA . ARG A 1 291 ? -48.625 18.230 58.425 1.00 72.69 291 ARG A CA 1
ATOM 2103 C C . ARG A 1 291 ? -49.250 17.478 59.594 1.00 72.69 291 ARG A C 1
ATOM 2105 O O . ARG A 1 291 ? -49.864 16.435 59.375 1.00 72.69 291 ARG A O 1
ATOM 2112 N N . ALA A 1 292 ? -49.089 18.007 60.806 1.00 67.56 292 ALA A N 1
ATOM 2113 C CA . ALA A 1 292 ? -49.736 17.465 61.988 1.00 67.56 292 ALA A CA 1
ATOM 2114 C C . ALA A 1 292 ? -51.237 17.328 61.707 1.00 67.56 292 ALA A C 1
ATOM 2116 O O . ALA A 1 292 ? -51.943 18.323 61.532 1.00 67.56 292 ALA A O 1
ATOM 2117 N N . VAL A 1 293 ? -51.718 16.088 61.625 1.00 65.81 293 VAL A N 1
ATOM 2118 C CA . VAL A 1 293 ? -53.147 15.813 61.692 1.00 65.81 293 VAL A CA 1
ATOM 2119 C C . VAL A 1 293 ? -53.510 16.075 63.142 1.00 65.81 293 VAL A C 1
ATOM 2121 O O . VAL A 1 293 ? -53.311 15.224 64.004 1.00 65.81 293 VAL A O 1
ATOM 2124 N N . THR A 1 294 ? -53.991 17.281 63.435 1.00 58.38 294 THR A N 1
ATOM 2125 C CA . THR A 1 294 ? -54.701 17.539 64.685 1.00 58.38 294 THR A CA 1
ATOM 2126 C C . THR A 1 294 ? -56.004 16.755 64.622 1.00 58.38 294 THR A C 1
ATOM 2128 O O . THR A 1 294 ? -57.048 17.283 64.243 1.00 58.38 294 THR A O 1
ATOM 2131 N N . SER A 1 295 ? -55.946 15.464 64.956 1.00 52.25 295 SER A N 1
ATOM 2132 C CA . SER A 1 295 ? -57.112 14.760 65.468 1.00 52.25 295 SER A CA 1
ATOM 2133 C C . SER A 1 295 ? -57.532 15.527 66.712 1.00 52.25 295 SER A C 1
ATOM 2135 O O . SER A 1 295 ? -56.762 15.604 67.670 1.00 52.25 295 SER A O 1
ATOM 2137 N N . GLY A 1 296 ? -58.696 16.171 66.646 1.00 54.34 296 GLY A N 1
ATOM 2138 C CA . GLY A 1 296 ? -59.267 16.952 67.732 1.00 54.34 296 GLY A CA 1
ATOM 2139 C C . GLY A 1 296 ? -59.472 16.098 68.978 1.00 54.34 296 GLY A C 1
ATOM 2140 O O . GLY A 1 296 ? -60.553 15.576 69.210 1.00 54.34 296 GLY A O 1
ATOM 2141 N N . VAL A 1 297 ? -58.428 15.986 69.787 1.00 54.00 297 VAL A N 1
ATOM 2142 C CA . VAL A 1 297 ? -58.504 15.645 71.199 1.00 54.00 297 VAL A CA 1
ATOM 2143 C C . VAL A 1 297 ? -57.862 16.823 71.903 1.00 54.00 297 VAL A C 1
ATOM 2145 O O . VAL A 1 297 ? -56.645 16.993 71.902 1.00 54.00 297 VAL A O 1
ATOM 2148 N N . GLY A 1 298 ? -58.713 17.715 72.403 1.00 53.31 298 GLY A N 1
ATOM 2149 C CA . GLY A 1 298 ? -58.269 18.826 73.220 1.00 53.31 298 GLY A CA 1
ATOM 2150 C C . GLY A 1 298 ? -57.602 18.313 74.490 1.00 53.31 298 GLY A C 1
ATOM 2151 O O . GLY A 1 298 ? -58.155 17.468 75.185 1.00 53.31 298 GLY A O 1
ATOM 2152 N N . ALA A 1 299 ? -56.439 18.865 74.803 1.00 47.88 299 ALA A N 1
ATOM 2153 C CA . ALA A 1 299 ? -55.972 19.071 76.165 1.00 47.88 299 ALA A CA 1
ATOM 2154 C C . ALA A 1 299 ? -54.883 20.148 76.123 1.00 47.88 299 ALA A C 1
ATOM 2156 O O . ALA A 1 299 ? -54.058 20.182 75.213 1.00 47.88 299 ALA A O 1
ATOM 2157 N N . GLY A 1 300 ? -54.979 21.095 77.050 1.00 47.41 300 GLY A N 1
ATOM 2158 C CA . GLY A 1 300 ? -54.324 22.390 76.983 1.00 47.41 300 GLY A CA 1
ATOM 2159 C C . GLY A 1 300 ? -52.808 22.390 77.171 1.00 47.41 300 GLY A C 1
ATOM 2160 O O . GLY A 1 300 ? -52.237 21.510 77.799 1.00 47.41 300 GLY A O 1
ATOM 2161 N N . GLY A 1 301 ? -52.224 23.473 76.649 1.00 49.34 301 GLY A N 1
ATOM 2162 C CA . GLY A 1 301 ? -51.142 24.265 77.235 1.00 49.34 301 GLY A CA 1
ATOM 2163 C C . GLY A 1 301 ? -49.854 23.561 77.655 1.00 49.34 301 GLY A C 1
ATOM 2164 O O . GLY A 1 301 ? -49.829 22.874 78.662 1.00 49.34 301 GLY A O 1
ATOM 2165 N N . LEU A 1 302 ? -48.751 23.902 76.980 1.00 48.31 302 LEU A N 1
ATOM 2166 C CA . LEU A 1 302 ? -47.544 24.522 77.559 1.00 48.31 302 LEU A CA 1
ATOM 2167 C C . LEU A 1 302 ? -46.391 24.468 76.548 1.00 48.31 302 LEU A C 1
ATOM 2169 O O . LEU A 1 302 ? -46.162 23.449 75.909 1.00 48.31 302 LEU A O 1
ATOM 2173 N N . GLY A 1 303 ? -45.606 25.546 76.498 1.00 41.03 303 GLY A N 1
ATOM 2174 C CA . GLY A 1 303 ? -44.180 25.437 76.191 1.00 41.03 303 GLY A CA 1
ATOM 2175 C C . GLY A 1 303 ? -43.733 26.022 74.860 1.00 41.03 303 GLY A C 1
ATOM 2176 O O . GLY A 1 303 ? -43.751 25.369 73.826 1.00 41.03 303 GLY A O 1
ATOM 2177 N N . ALA A 1 304 ? -43.250 27.258 74.934 1.00 51.19 304 ALA A N 1
ATOM 2178 C CA . ALA A 1 304 ? -42.437 27.910 73.924 1.00 51.19 304 ALA A CA 1
ATOM 2179 C C . ALA A 1 304 ? -41.171 27.105 73.564 1.00 51.19 304 ALA A C 1
ATOM 2181 O O . ALA A 1 304 ? -40.555 26.481 74.424 1.00 51.19 304 ALA A O 1
ATOM 2182 N N . GLY A 1 305 ? -40.733 27.222 72.308 1.00 39.00 305 GLY A N 1
ATOM 2183 C CA . GLY A 1 305 ? -39.471 26.664 71.824 1.00 39.00 305 GLY A CA 1
ATOM 2184 C C . GLY A 1 305 ? -39.065 27.255 70.477 1.00 39.00 305 GLY A C 1
ATOM 2185 O O . GLY A 1 305 ? -39.169 26.610 69.444 1.00 39.00 305 GLY A O 1
ATOM 2186 N N . ARG A 1 306 ? -38.647 28.523 70.499 1.00 54.25 306 ARG A N 1
ATOM 2187 C CA . ARG A 1 306 ? -37.898 29.202 69.426 1.00 54.25 306 ARG A CA 1
ATOM 2188 C C . ARG A 1 306 ? -36.585 28.447 69.151 1.00 54.25 306 ARG A C 1
ATOM 2190 O O . ARG A 1 306 ? -36.019 27.943 70.113 1.00 54.25 306 ARG A O 1
ATOM 2197 N N . LEU A 1 307 ? -36.103 28.497 67.898 1.00 45.97 307 LEU A N 1
ATOM 2198 C CA . LEU A 1 307 ? -34.718 28.376 67.359 1.00 45.97 307 LEU A CA 1
ATOM 2199 C C . LEU A 1 307 ? -34.815 27.606 66.023 1.00 45.97 307 LEU A C 1
ATOM 2201 O O . LEU A 1 307 ? -35.392 26.533 66.000 1.00 45.97 307 LEU A O 1
ATOM 2205 N N . GLY A 1 308 ? -34.328 28.028 64.859 1.00 40.59 308 GLY A N 1
ATOM 2206 C CA . GLY A 1 308 ? -33.473 29.126 64.421 1.00 40.59 308 GLY A CA 1
ATOM 2207 C C . GLY A 1 308 ? -32.965 28.769 63.005 1.00 40.59 308 GLY A C 1
ATOM 2208 O O . GLY A 1 308 ? -32.898 27.590 62.691 1.00 40.59 308 GLY A O 1
ATOM 2209 N N . ALA A 1 309 ? -32.696 29.793 62.181 1.00 47.19 309 ALA A N 1
ATOM 2210 C CA . ALA A 1 309 ? -31.799 29.888 61.006 1.00 47.19 309 ALA A CA 1
ATOM 2211 C C . ALA A 1 309 ? -31.351 28.598 60.261 1.00 47.19 309 ALA A C 1
ATOM 2213 O O . ALA A 1 309 ? -30.917 27.630 60.858 1.00 47.19 309 ALA A O 1
ATOM 2214 N N . GLY A 1 310 ? -31.264 28.546 58.934 1.00 42.38 310 GLY A N 1
ATOM 2215 C CA . GLY A 1 310 ? -31.124 29.604 57.943 1.00 42.38 310 GLY A CA 1
ATOM 2216 C C . GLY A 1 310 ? -30.947 28.971 56.557 1.00 42.38 310 GLY A C 1
ATOM 2217 O O . GLY A 1 310 ? -30.704 27.771 56.434 1.00 42.38 310 GLY A O 1
ATOM 2218 N N . GLY A 1 311 ? -31.139 29.780 55.518 1.00 48.06 311 GLY A N 1
ATOM 2219 C CA . GLY A 1 311 ? -30.998 29.347 54.134 1.00 48.06 311 GLY A CA 1
ATOM 2220 C C . GLY A 1 311 ? -29.554 29.064 53.733 1.00 48.06 311 GLY A C 1
ATOM 2221 O O . GLY A 1 311 ? -28.618 29.551 54.361 1.00 48.06 311 GLY A O 1
ATOM 2222 N N . VAL A 1 312 ? -29.402 28.345 52.625 1.00 47.69 312 VAL A N 1
ATOM 2223 C CA . VAL A 1 312 ? -28.234 28.440 51.749 1.00 47.69 312 VAL A CA 1
ATOM 2224 C C . VAL A 1 312 ? -28.742 28.274 50.316 1.00 47.69 312 VAL A C 1
ATOM 2226 O O . VAL A 1 312 ? -29.577 27.401 50.058 1.00 47.69 312 VAL A O 1
ATOM 2229 N N . GLY A 1 313 ? -28.309 29.188 49.447 1.00 39.84 313 GLY A N 1
ATOM 2230 C CA . GLY A 1 313 ? -28.442 29.080 47.995 1.00 39.84 313 GLY A CA 1
ATOM 2231 C C . GLY A 1 313 ? -27.363 28.212 47.366 1.00 39.84 313 GLY A C 1
ATOM 2232 O O . GLY A 1 313 ? -26.651 27.503 48.109 1.00 39.84 313 GLY A O 1
#

Sequence (313 aa):
MTAQPMTAQPTKDESDLAIGGVTRASCGDCVDREQGGTEEPLRRRLIIVTALAVPVLVLSMVPLLQFTYWQWISLALTGPAVVWGAWPLHHAAWTDLRHGVCTRDTLASVGTLAALGGSVVALLFGSAGVSGMTYPFRLVGERTDAGRALYLGVAAALTAFGLAGRYLEARSQGRGGVAAARMADRVAGVLLPVVIALAVATLGFWWGTGAGVATAFGAAVAVLIIGCPCALGLATPAALLKGTGRGAQLGVLIKGFEVLESAKSIDIVVLDKTGMLTTGRMVVHRVVEARAVTSGVGAGGLGAGRLGAGGVG

pLDDT: mean 74.13, std 18.59, range [32.09, 95.88]